Protein AF-K8XQB6-F1 (afdb_monomer_lite)

InterPro domains:
  IPR021944 Protein of unknown function DUF3560 [PF12083] (71-117)

Radius of gyration: 33.14 Å; chains: 1; bounding box: 54×75×90 Å

Structure (mmCIF, N/CA/C/O backbone):
data_AF-K8XQB6-F1
#
_entry.id   AF-K8XQB6-F1
#
loop_
_atom_site.group_PDB
_atom_site.id
_atom_site.type_symbol
_atom_site.label_atom_id
_atom_site.label_alt_id
_atom_site.label_comp_id
_atom_site.label_asym_id
_atom_site.label_entity_id
_atom_site.label_seq_id
_atom_site.pdbx_PDB_ins_code
_atom_site.Cartn_x
_atom_site.Cartn_y
_atom_site.Cartn_z
_atom_site.occupancy
_atom_site.B_iso_or_equiv
_atom_site.auth_seq_id
_atom_site.auth_comp_id
_atom_site.auth_asym_id
_atom_site.auth_atom_id
_atom_site.pdbx_PDB_model_num
ATOM 1 N N . MET A 1 1 ? -0.392 -18.783 28.609 1.00 58.09 1 MET A N 1
ATOM 2 C CA . MET A 1 1 ? -0.481 -17.308 28.533 1.00 58.09 1 MET A CA 1
ATOM 3 C C . MET A 1 1 ? -0.365 -16.905 27.073 1.00 58.09 1 MET A C 1
ATOM 5 O O . MET A 1 1 ? 0.642 -17.223 26.450 1.00 58.09 1 MET A O 1
ATOM 9 N N . THR A 1 2 ? -1.405 -16.309 26.491 1.00 72.44 2 THR A N 1
ATOM 10 C CA . THR A 1 2 ? -1.370 -15.874 25.086 1.00 72.44 2 THR A CA 1
ATOM 11 C C . THR A 1 2 ? -0.450 -14.665 24.964 1.00 72.44 2 THR A C 1
ATOM 13 O O . THR A 1 2 ? -0.613 -13.689 25.690 1.00 72.44 2 THR A O 1
ATOM 16 N N . ALA A 1 3 ? 0.528 -14.723 24.062 1.00 87.75 3 ALA A N 1
ATOM 17 C CA . ALA A 1 3 ? 1.424 -13.598 23.832 1.00 87.75 3 ALA A CA 1
ATOM 18 C C . ALA A 1 3 ? 0.654 -12.376 23.287 1.00 87.75 3 ALA A C 1
ATOM 20 O O . ALA A 1 3 ? -0.350 -12.512 22.584 1.00 87.75 3 ALA A O 1
ATOM 21 N N . LEU A 1 4 ? 1.163 -11.175 23.564 1.00 90.31 4 LEU A N 1
ATOM 22 C CA . LEU A 1 4 ? 0.575 -9.906 23.122 1.00 90.31 4 LEU A CA 1
ATOM 23 C C . LEU A 1 4 ? 0.479 -9.761 21.580 1.00 90.31 4 LEU A C 1
ATOM 25 O O . LEU A 1 4 ? -0.578 -9.353 21.090 1.00 90.31 4 LEU A O 1
ATOM 29 N N . PRO A 1 5 ? 1.491 -10.147 20.766 1.00 92.94 5 PRO A N 1
ATOM 30 C CA . PRO A 1 5 ? 1.433 -9.945 19.315 1.00 92.94 5 PRO A CA 1
ATOM 31 C C . PRO A 1 5 ? 0.294 -10.694 18.588 1.00 92.94 5 PRO A C 1
ATOM 33 O O . PRO A 1 5 ? -0.332 -10.081 17.724 1.00 92.94 5 PRO A O 1
ATOM 36 N N . PRO A 1 6 ? -0.021 -11.973 18.888 1.00 95.19 6 PRO A N 1
ATOM 37 C CA . PRO A 1 6 ? -1.189 -12.657 18.321 1.00 95.19 6 PRO A CA 1
ATOM 38 C C . PRO A 1 6 ? -2.530 -11.938 18.537 1.00 95.19 6 PRO A C 1
ATOM 40 O O . PRO A 1 6 ? -3.329 -11.852 17.604 1.00 95.19 6 PRO A O 1
ATOM 43 N N . ILE A 1 7 ? -2.771 -11.394 19.737 1.00 94.62 7 ILE A N 1
ATOM 44 C CA . ILE A 1 7 ? -4.031 -10.716 20.100 1.00 94.62 7 ILE A CA 1
ATOM 45 C C . ILE A 1 7 ? -4.203 -9.414 19.311 1.00 94.62 7 ILE A C 1
ATOM 47 O O . ILE A 1 7 ? -5.306 -9.101 18.858 1.00 94.62 7 ILE A O 1
ATOM 51 N N . LEU A 1 8 ? -3.108 -8.673 19.129 1.00 95.12 8 LEU A N 1
ATOM 52 C CA . LEU A 1 8 ? -3.085 -7.422 18.375 1.00 95.12 8 LEU A CA 1
ATOM 53 C C . LEU A 1 8 ? -3.223 -7.665 16.867 1.00 95.12 8 LEU A C 1
ATOM 55 O O . LEU A 1 8 ? -4.036 -7.023 16.198 1.00 95.12 8 LEU A O 1
ATOM 59 N N . LYS A 1 9 ? -2.478 -8.638 16.325 1.00 94.50 9 LYS A N 1
ATOM 60 C CA . LYS A 1 9 ? -2.521 -8.974 14.894 1.00 94.50 9 LYS A CA 1
ATOM 61 C C . LYS A 1 9 ? -3.904 -9.448 14.448 1.00 94.50 9 LYS A C 1
ATOM 63 O O . LYS A 1 9 ? -4.349 -9.039 13.378 1.00 94.50 9 LYS A O 1
ATOM 68 N N . SER A 1 10 ? -4.598 -10.257 15.254 1.00 94.88 10 SER A N 1
ATOM 69 C CA . SER A 1 10 ? -5.958 -10.720 14.925 1.00 94.88 10 SER A CA 1
ATOM 70 C C . SER A 1 10 ? -6.980 -9.581 14.845 1.00 94.88 10 SER A C 1
ATOM 72 O O . SER A 1 10 ? -7.987 -9.711 14.158 1.00 94.88 10 SER A O 1
ATOM 74 N N . ARG A 1 11 ? -6.691 -8.438 15.478 1.00 93.19 11 ARG A N 1
ATOM 75 C CA . ARG A 1 11 ? -7.528 -7.229 15.477 1.00 93.19 11 ARG A CA 1
ATOM 76 C C . ARG A 1 11 ? -7.062 -6.157 14.491 1.00 93.19 11 ARG A C 1
ATOM 78 O O . ARG A 1 11 ? -7.546 -5.031 14.528 1.00 93.19 11 ARG A O 1
ATOM 85 N N . GLY A 1 12 ? -6.126 -6.492 13.601 1.00 92.69 12 GLY A N 1
ATOM 86 C CA . GLY A 1 12 ? -5.668 -5.598 12.535 1.00 92.69 12 GLY A CA 1
ATOM 87 C C . GLY A 1 12 ? -4.633 -4.554 12.963 1.00 92.69 12 GLY A C 1
ATOM 88 O O . GLY A 1 12 ? -4.321 -3.655 12.178 1.00 92.69 12 GLY A O 1
ATOM 89 N N . TRP A 1 13 ? -4.066 -4.674 14.165 1.00 95.50 13 TRP A N 1
ATOM 90 C CA . TRP A 1 13 ? -2.938 -3.845 14.580 1.00 95.50 13 TRP A CA 1
ATOM 91 C C . TRP A 1 13 ? -1.662 -4.276 13.859 1.00 95.50 13 TRP A C 1
ATOM 93 O O . TRP A 1 13 ? -1.404 -5.462 13.627 1.00 95.50 13 TRP A O 1
ATOM 103 N N . ARG A 1 14 ? -0.827 -3.296 13.523 1.00 95.44 14 ARG A N 1
ATOM 104 C CA . ARG A 1 14 ? 0.459 -3.494 12.854 1.00 95.44 14 ARG A CA 1
ATOM 105 C C . ARG A 1 14 ? 1.573 -2.873 13.682 1.00 95.44 14 ARG A C 1
ATOM 107 O O . ARG A 1 14 ? 1.401 -1.801 14.241 1.00 95.44 14 ARG A O 1
ATOM 114 N N . TRP A 1 15 ? 2.727 -3.529 13.728 1.00 95.25 15 TRP A N 1
ATOM 115 C CA . TRP A 1 15 ? 3.933 -2.948 14.312 1.00 95.25 15 TRP A CA 1
ATOM 116 C C . TRP A 1 15 ? 4.552 -1.946 13.333 1.00 95.25 15 TRP A C 1
ATOM 118 O O . TRP A 1 15 ? 4.820 -2.298 12.180 1.00 95.25 15 TRP A O 1
ATOM 128 N N . SER A 1 16 ? 4.785 -0.710 13.773 1.00 92.12 16 SER A N 1
ATOM 129 C CA . SER A 1 16 ? 5.575 0.270 13.027 1.00 92.12 16 SER A CA 1
ATOM 130 C C . SER A 1 16 ? 6.991 0.318 13.580 1.00 92.12 16 SER A C 1
ATOM 132 O O . SER A 1 16 ? 7.197 0.638 14.746 1.00 92.12 16 SER A O 1
ATOM 134 N N . ARG A 1 17 ? 7.986 0.078 12.720 1.00 94.44 17 ARG A N 1
ATOM 135 C CA . ARG A 1 17 ? 9.400 0.248 13.094 1.00 94.44 17 ARG A CA 1
ATOM 136 C C . ARG A 1 17 ? 9.775 1.719 13.291 1.00 94.44 17 ARG A C 1
ATOM 138 O O . ARG A 1 17 ? 10.673 1.999 14.066 1.00 94.44 17 ARG A O 1
ATOM 145 N N . HIS A 1 18 ? 9.089 2.633 12.602 1.00 87.81 18 HIS A N 1
ATOM 146 C CA . HIS A 1 18 ? 9.366 4.071 12.671 1.00 87.81 18 HIS A CA 1
ATOM 147 C C . HIS A 1 18 ? 8.756 4.735 13.910 1.00 87.81 18 HIS A C 1
ATOM 149 O O . HIS A 1 18 ? 9.326 5.688 14.416 1.00 87.81 18 HIS A O 1
ATOM 155 N N . LEU A 1 19 ? 7.612 4.234 14.393 1.00 88.44 19 LEU A N 1
ATOM 156 C CA . LEU A 1 19 ? 6.961 4.753 15.605 1.00 88.44 19 LEU A CA 1
ATOM 157 C C . LEU A 1 19 ? 7.375 3.987 16.869 1.00 88.44 19 LEU A C 1
ATOM 159 O O . LEU A 1 19 ? 7.073 4.427 17.970 1.00 88.44 19 LEU A O 1
ATOM 163 N N . GLY A 1 20 ? 7.998 2.812 16.718 1.00 93.56 20 GLY A N 1
ATOM 164 C CA . GLY A 1 20 ? 8.302 1.925 17.843 1.00 93.56 20 GLY A CA 1
ATOM 165 C C . GLY A 1 20 ? 7.053 1.409 18.566 1.00 93.56 20 GLY A C 1
ATOM 166 O O . GLY A 1 20 ? 7.132 1.039 19.733 1.00 93.56 20 GLY A O 1
ATOM 167 N N . SER A 1 21 ? 5.894 1.408 17.899 1.00 94.38 2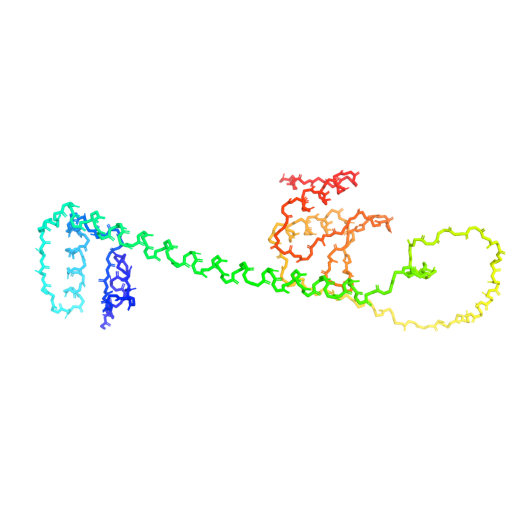1 SER A N 1
ATOM 168 C CA . SER A 1 21 ? 4.599 1.111 18.513 1.00 94.38 21 SER A CA 1
ATOM 169 C C . SER A 1 21 ? 3.661 0.345 17.577 1.00 94.38 21 SER A C 1
ATOM 171 O O . SER A 1 21 ? 3.843 0.282 16.351 1.00 94.38 21 SER A O 1
ATOM 173 N N . TRP A 1 22 ? 2.641 -0.277 18.174 1.00 94.94 22 TRP A N 1
ATOM 174 C CA . TRP A 1 22 ? 1.528 -0.872 17.443 1.00 94.94 22 TRP A CA 1
ATOM 175 C C . TRP A 1 22 ? 0.539 0.216 17.027 1.00 94.94 22 TRP A C 1
ATOM 177 O O . TRP A 1 22 ? 0.167 1.059 17.834 1.00 94.94 22 TRP A O 1
ATOM 187 N N . TYR A 1 23 ? 0.078 0.173 15.781 1.00 94.31 23 TYR A N 1
ATOM 188 C CA . TYR A 1 23 ? -0.870 1.143 15.240 1.00 94.31 23 TYR A CA 1
ATOM 189 C C . TYR A 1 23 ? -1.954 0.466 14.399 1.00 94.31 23 TYR A C 1
ATOM 191 O O . TYR A 1 23 ? -1.770 -0.635 13.870 1.00 94.31 23 TYR A O 1
ATOM 199 N N . VAL A 1 24 ? -3.081 1.157 14.234 1.00 93.25 24 VAL A N 1
ATOM 200 C CA . VAL A 1 24 ? -4.162 0.752 13.332 1.00 93.25 24 VAL A CA 1
ATOM 201 C C . VAL A 1 24 ? -3.990 1.473 11.997 1.00 93.25 24 VAL A C 1
ATOM 203 O O . VAL A 1 24 ? -3.781 2.680 11.931 1.00 93.25 24 VAL A O 1
ATOM 206 N N . GLN A 1 25 ? -4.079 0.747 10.887 1.00 90.56 25 GLN A N 1
ATOM 207 C CA . GLN A 1 25 ? -3.917 1.360 9.570 1.00 90.56 25 GLN A CA 1
ATOM 208 C C . GLN A 1 25 ? -5.037 2.383 9.291 1.00 90.56 25 GLN A C 1
ATOM 210 O O . GLN A 1 25 ? -6.196 2.168 9.661 1.00 90.56 25 GLN A O 1
ATOM 215 N N . ARG A 1 26 ? -4.700 3.489 8.607 1.00 87.38 26 ARG A N 1
ATOM 216 C CA . ARG A 1 26 ? -5.635 4.593 8.298 1.00 87.38 26 ARG A CA 1
ATOM 217 C C . ARG A 1 26 ? -6.347 5.134 9.552 1.00 87.38 26 ARG A C 1
ATOM 219 O O . ARG A 1 26 ? -7.564 5.291 9.538 1.00 87.38 26 ARG A O 1
ATOM 226 N N . SER A 1 27 ? -5.625 5.289 10.661 1.00 89.56 27 SER A N 1
ATOM 227 C CA . SER A 1 27 ? -6.141 5.932 11.881 1.00 89.56 27 SER A CA 1
ATOM 228 C C . SER A 1 27 ? -5.614 7.351 12.087 1.00 89.56 27 SER A C 1
ATOM 230 O O . SER A 1 27 ? -6.174 8.078 12.895 1.00 89.56 27 SER A O 1
ATOM 232 N N . ARG A 1 28 ? -4.534 7.738 11.395 1.00 86.06 28 ARG A N 1
ATOM 233 C CA . ARG A 1 28 ? -3.947 9.077 11.515 1.00 86.06 28 ARG A CA 1
ATOM 234 C C . ARG A 1 28 ? -4.956 10.128 11.042 1.00 86.06 28 ARG A C 1
ATOM 236 O O . ARG A 1 28 ? -5.542 9.945 9.976 1.00 86.06 28 ARG A O 1
ATOM 243 N N . ASP A 1 29 ? -5.116 11.189 11.832 1.00 87.19 29 ASP A N 1
ATOM 244 C CA . ASP A 1 29 ? -6.010 12.329 11.578 1.00 87.19 29 ASP A CA 1
ATOM 245 C C . ASP A 1 29 ? -7.490 11.928 11.363 1.00 87.19 29 ASP A C 1
ATOM 247 O O . ASP A 1 29 ? -8.253 12.620 10.689 1.00 87.19 29 ASP A O 1
ATOM 251 N N . ALA A 1 30 ? -7.902 10.784 11.919 1.00 86.19 30 ALA A N 1
ATOM 252 C CA . ALA A 1 30 ? -9.268 10.273 11.865 1.00 86.19 30 ALA A CA 1
ATOM 253 C C . ALA A 1 30 ? -9.830 10.095 13.279 1.00 86.19 30 ALA A C 1
ATOM 255 O O . ALA A 1 30 ? -9.075 9.882 14.227 1.00 86.19 30 ALA A O 1
ATOM 256 N N . ALA A 1 31 ? -11.160 10.115 13.400 1.00 89.19 31 ALA A N 1
ATOM 257 C CA . ALA A 1 31 ? -11.830 9.831 14.664 1.00 89.19 31 ALA A CA 1
ATOM 258 C C . ALA A 1 31 ? -11.346 8.489 15.264 1.00 89.19 31 ALA A C 1
ATOM 260 O O . ALA A 1 31 ? -11.168 7.512 14.515 1.00 89.19 31 ALA A O 1
ATOM 261 N N . PRO A 1 32 ? -11.148 8.411 16.596 1.00 90.31 32 PRO A N 1
ATOM 262 C CA . PRO A 1 32 ? -10.726 7.183 17.253 1.00 90.31 32 PRO A CA 1
ATOM 263 C C . PRO A 1 32 ? -11.641 6.008 16.898 1.00 90.31 32 PRO A C 1
ATOM 265 O O . PRO A 1 32 ? -12.865 6.081 17.002 1.00 90.31 32 PRO A O 1
ATOM 268 N N . LYS A 1 33 ? -11.047 4.881 16.491 1.00 91.19 33 LYS A N 1
ATOM 269 C CA . LYS A 1 33 ? -11.784 3.652 16.147 1.00 91.19 33 LYS A CA 1
ATOM 270 C C . LYS A 1 33 ? -12.192 2.909 17.419 1.00 91.19 33 LYS A C 1
ATOM 272 O O . LYS A 1 33 ? -11.669 1.831 17.700 1.00 91.19 33 LYS A O 1
ATOM 277 N N . LEU A 1 34 ? -13.119 3.493 18.179 1.00 92.75 34 LEU A N 1
ATOM 278 C CA . LEU A 1 34 ? -13.520 3.029 19.513 1.00 92.75 34 LEU A CA 1
ATOM 279 C C . LEU A 1 34 ? -13.890 1.543 19.536 1.00 92.75 34 LEU A C 1
ATOM 281 O O . LEU A 1 34 ? -13.435 0.820 20.413 1.00 92.75 34 LEU A O 1
ATOM 285 N N . ALA A 1 35 ? -14.620 1.053 18.530 1.00 92.56 35 ALA A N 1
ATOM 286 C CA . ALA A 1 35 ? -14.977 -0.363 18.435 1.00 92.56 35 ALA A CA 1
ATOM 287 C C . ALA A 1 35 ? -13.743 -1.285 18.393 1.00 92.56 35 ALA A C 1
ATOM 289 O O . ALA A 1 35 ? -13.688 -2.285 19.104 1.00 92.56 35 ALA A O 1
ATOM 290 N N . THR A 1 36 ? -12.724 -0.939 17.598 1.00 93.31 36 THR A N 1
ATOM 291 C CA . THR A 1 36 ? -11.474 -1.710 17.520 1.00 93.31 36 THR A CA 1
ATOM 292 C C . THR A 1 36 ? -10.663 -1.585 18.807 1.00 93.31 36 THR A C 1
ATOM 294 O O . THR A 1 36 ? -10.122 -2.585 19.274 1.00 93.31 36 THR A O 1
ATOM 297 N N . ILE A 1 37 ? -10.580 -0.383 19.385 1.00 94.12 37 ILE A N 1
ATOM 298 C CA . ILE A 1 37 ? -9.821 -0.116 20.617 1.00 94.12 37 ILE A CA 1
ATOM 299 C C . ILE A 1 37 ? -10.424 -0.899 21.787 1.00 94.12 37 ILE A C 1
ATOM 301 O O . ILE A 1 37 ? -9.718 -1.692 22.407 1.00 94.12 37 ILE A O 1
ATOM 305 N N . ASN A 1 38 ? -11.732 -0.772 22.014 1.00 95.00 38 ASN A N 1
ATOM 306 C CA . ASN A 1 38 ? -12.443 -1.449 23.099 1.00 95.00 38 ASN A CA 1
ATOM 307 C C . ASN A 1 38 ? -12.375 -2.972 22.943 1.00 95.00 38 ASN A C 1
ATOM 309 O O . ASN A 1 38 ? -11.929 -3.661 23.855 1.00 95.00 38 ASN A O 1
ATOM 313 N N . ALA A 1 39 ? -12.657 -3.498 21.744 1.00 94.81 39 ALA A N 1
ATOM 314 C CA . ALA A 1 39 ? -12.546 -4.934 21.483 1.00 94.81 39 ALA A CA 1
ATOM 315 C C . ALA A 1 39 ? -11.116 -5.476 21.664 1.00 94.81 39 ALA A C 1
ATOM 317 O O . ALA A 1 39 ? -10.932 -6.669 21.921 1.00 94.81 39 ALA A O 1
ATOM 318 N N . THR A 1 40 ? -10.090 -4.636 21.488 1.00 95.69 40 THR A N 1
ATOM 319 C CA . THR A 1 40 ? -8.691 -4.998 21.765 1.00 95.69 40 THR A CA 1
ATOM 320 C C . THR A 1 40 ? -8.403 -4.980 23.259 1.00 95.69 40 THR A C 1
ATOM 322 O O . THR A 1 40 ? -7.809 -5.933 23.762 1.00 95.69 40 THR A O 1
ATOM 325 N N . ALA A 1 41 ? -8.852 -3.945 23.968 1.00 95.31 41 ALA A N 1
ATOM 326 C CA . ALA A 1 41 ? -8.689 -3.825 25.410 1.00 95.31 41 ALA A CA 1
ATOM 327 C C . ALA A 1 41 ? -9.334 -5.002 26.147 1.00 95.31 41 ALA A C 1
ATOM 329 O O . ALA A 1 41 ? -8.683 -5.635 26.974 1.00 95.31 41 ALA A O 1
ATOM 330 N N . ASP A 1 42 ? -10.562 -5.368 25.780 1.00 95.56 42 ASP A N 1
ATOM 331 C CA . ASP A 1 42 ? -11.287 -6.482 26.398 1.00 95.56 42 ASP A CA 1
ATOM 332 C C . ASP A 1 42 ? -10.577 -7.819 26.187 1.00 95.56 42 ASP A C 1
ATOM 334 O O . ASP A 1 42 ? -10.500 -8.649 27.087 1.00 95.56 42 ASP A O 1
ATOM 338 N N . ALA A 1 43 ? -9.975 -8.015 25.017 1.00 94.44 43 ALA A N 1
ATOM 339 C CA . ALA A 1 43 ? -9.235 -9.231 24.709 1.00 94.44 43 ALA A CA 1
ATOM 340 C C . ALA A 1 43 ? -7.913 -9.349 25.459 1.00 94.44 43 ALA A C 1
ATOM 342 O O . ALA A 1 43 ? -7.501 -10.444 25.835 1.00 94.44 43 ALA A O 1
ATOM 343 N N . LEU A 1 44 ? -7.236 -8.220 25.645 1.00 94.94 44 LEU A N 1
ATOM 344 C CA . LEU A 1 44 ? -6.015 -8.153 26.430 1.00 94.94 44 LEU A CA 1
ATOM 345 C C . LEU A 1 44 ? -6.330 -8.367 27.917 1.00 94.94 44 LEU A C 1
ATOM 347 O O . LEU A 1 44 ? -5.649 -9.163 28.561 1.00 94.94 44 LEU A O 1
ATOM 351 N N . ARG A 1 45 ? -7.413 -7.772 28.432 1.00 95.31 45 ARG A N 1
ATOM 352 C CA . ARG A 1 45 ? -7.913 -8.033 29.792 1.00 95.31 45 ARG A CA 1
ATOM 353 C C . ARG A 1 45 ? -8.290 -9.502 29.986 1.00 95.31 45 ARG A C 1
ATOM 355 O O . ARG A 1 45 ? -7.854 -10.115 30.954 1.00 95.31 45 ARG A O 1
ATOM 362 N N . ALA A 1 46 ? -9.005 -10.102 29.033 1.00 94.44 46 ALA A N 1
ATOM 363 C CA . ALA A 1 46 ? -9.354 -11.525 29.059 1.00 94.44 46 ALA A CA 1
ATOM 364 C C . ALA A 1 46 ? -8.123 -12.450 29.014 1.00 94.44 46 ALA A C 1
ATOM 366 O O . ALA A 1 46 ? -8.156 -13.557 29.544 1.00 94.44 46 ALA A O 1
ATOM 367 N N . ALA A 1 47 ? -7.023 -12.000 28.407 1.00 93.56 47 ALA A N 1
ATOM 368 C CA . ALA A 1 47 ? -5.748 -12.713 28.407 1.00 93.56 47 ALA A CA 1
ATOM 369 C C . ALA A 1 47 ? -4.905 -12.480 29.681 1.00 93.56 47 ALA A C 1
ATOM 371 O O . ALA A 1 47 ? -3.816 -13.048 29.787 1.00 93.56 47 ALA A O 1
ATOM 372 N N . GLY A 1 48 ? -5.401 -11.686 30.639 1.00 94.31 48 GLY A N 1
ATOM 373 C CA . GLY A 1 48 ? -4.764 -11.416 31.930 1.00 94.31 48 GLY A CA 1
ATOM 374 C C . GLY A 1 48 ? -3.828 -10.204 31.953 1.00 94.31 48 GLY A C 1
ATOM 375 O O . GLY A 1 48 ? -3.077 -10.045 32.912 1.00 94.31 48 GLY A O 1
ATOM 376 N N . PHE A 1 49 ? -3.837 -9.355 30.922 1.00 93.75 49 PHE A N 1
ATOM 377 C CA . PHE A 1 49 ? -3.056 -8.115 30.918 1.00 93.75 49 PHE A CA 1
ATOM 378 C C . PHE A 1 49 ? -3.815 -6.984 31.625 1.00 93.75 49 PHE A C 1
ATOM 380 O O . PHE A 1 49 ? -5.019 -6.819 31.427 1.00 93.75 49 PHE A O 1
ATOM 387 N N . ASN A 1 50 ? -3.101 -6.161 32.398 1.00 92.88 50 ASN A N 1
ATOM 388 C CA . ASN A 1 50 ? -3.640 -4.896 32.899 1.00 92.88 50 ASN A CA 1
ATOM 389 C C . ASN A 1 50 ? -3.610 -3.851 31.768 1.00 92.88 50 ASN A C 1
ATOM 391 O O . ASN A 1 50 ? -2.547 -3.612 31.195 1.00 92.88 50 ASN A O 1
ATOM 395 N N . VAL A 1 51 ? -4.763 -3.272 31.416 1.00 93.81 51 VAL A N 1
ATOM 396 C CA . VAL A 1 51 ? -4.907 -2.366 30.261 1.00 93.81 51 VAL A CA 1
ATOM 397 C C . VAL A 1 51 ? -5.644 -1.094 30.654 1.00 93.81 51 VAL A C 1
ATOM 399 O O . VAL A 1 51 ? -6.847 -1.125 30.940 1.00 93.81 51 VAL A O 1
ATOM 402 N N . GLU A 1 52 ? -4.921 0.016 30.565 1.00 93.88 52 GLU A N 1
ATOM 403 C CA . GLU A 1 52 ? -5.424 1.382 30.675 1.00 93.88 52 GLU A CA 1
ATOM 404 C C . GLU A 1 52 ? -5.676 1.965 29.276 1.00 93.88 52 GLU A C 1
ATOM 406 O O . GLU A 1 52 ? -4.930 1.686 28.334 1.00 93.88 52 GLU A O 1
ATOM 411 N N . LEU A 1 53 ? -6.764 2.724 29.124 1.00 93.06 53 LEU A N 1
ATOM 412 C CA . LEU A 1 53 ? -7.130 3.382 27.871 1.00 93.06 53 LEU A CA 1
ATOM 413 C C . LEU A 1 53 ? -7.095 4.894 28.071 1.00 93.06 53 LEU A C 1
ATOM 415 O O . LEU A 1 53 ? -7.971 5.442 28.733 1.00 93.06 53 LEU A O 1
ATOM 419 N N . ASP A 1 54 ? -6.117 5.536 27.444 1.00 91.94 54 ASP A N 1
ATOM 420 C CA . ASP A 1 54 ? -6.042 6.985 27.294 1.00 91.94 54 ASP A CA 1
ATOM 421 C C . ASP A 1 54 ? -6.374 7.336 25.835 1.00 91.94 54 ASP A C 1
ATOM 423 O O . ASP A 1 54 ? -5.688 6.896 24.906 1.00 91.94 54 ASP A O 1
ATOM 427 N N . ILE A 1 55 ? -7.500 8.023 25.619 1.00 90.44 55 ILE A N 1
ATOM 428 C CA . ILE A 1 55 ? -8.024 8.343 24.285 1.00 90.44 55 ILE A CA 1
ATOM 429 C C . ILE A 1 55 ? -8.260 9.845 24.200 1.00 90.44 55 ILE A C 1
ATOM 431 O O . ILE A 1 55 ? -9.286 10.350 24.655 1.00 90.44 55 ILE A O 1
ATOM 435 N N . ASP A 1 56 ? -7.350 10.532 23.521 1.00 86.44 56 ASP A N 1
ATOM 436 C CA . ASP A 1 56 ? -7.574 11.901 23.078 1.00 86.44 56 ASP A CA 1
ATOM 437 C C . ASP A 1 56 ? -8.357 11.905 21.753 1.00 86.44 56 ASP A C 1
ATOM 439 O O . ASP A 1 56 ? -7.934 11.326 20.747 1.00 86.44 56 ASP A O 1
ATOM 443 N N . ALA A 1 57 ? -9.535 12.531 21.765 1.00 85.88 57 ALA A N 1
ATOM 444 C CA . ALA A 1 57 ? -10.391 12.714 20.591 1.00 85.88 57 ALA A CA 1
ATOM 445 C C . ALA A 1 57 ? -10.251 14.116 19.968 1.00 85.88 57 ALA A C 1
ATOM 447 O O . ALA A 1 57 ? -11.012 14.464 19.060 1.00 85.88 57 ALA A O 1
ATOM 448 N N . SER A 1 58 ? -9.302 14.921 20.451 1.00 86.50 58 SER A N 1
ATOM 449 C CA . SER A 1 58 ? -9.043 16.262 19.940 1.00 86.50 58 SER A CA 1
ATOM 450 C C . SER A 1 58 ? -8.578 16.215 18.487 1.00 86.50 58 SER A C 1
ATOM 452 O O . SER A 1 58 ? -7.738 15.404 18.091 1.00 86.50 58 SER A O 1
ATOM 454 N N . TYR A 1 59 ? -9.129 17.110 17.669 1.00 83.25 59 TYR A N 1
ATOM 455 C CA . TYR A 1 59 ? -8.705 17.255 16.282 1.00 83.25 59 TYR A CA 1
ATOM 456 C C . TYR A 1 59 ? -7.478 18.153 16.191 1.00 83.25 59 TYR A C 1
ATOM 458 O O . TYR A 1 59 ? -7.461 19.259 16.731 1.00 83.25 59 TYR A O 1
ATOM 466 N N . ARG A 1 60 ? -6.480 17.712 15.421 1.00 84.25 60 ARG A N 1
ATOM 467 C CA . ARG A 1 60 ? -5.428 18.617 14.960 1.00 84.25 60 ARG A CA 1
ATOM 468 C C . ARG A 1 60 ? -6.035 19.665 14.026 1.00 84.25 60 ARG A C 1
ATOM 470 O O . ARG A 1 60 ? -6.889 19.312 13.204 1.00 84.25 60 ARG A O 1
ATOM 477 N N . PRO A 1 61 ? -5.598 20.930 14.108 1.00 89.75 61 PRO A N 1
ATOM 478 C CA . PRO A 1 61 ? -6.080 21.955 13.201 1.00 89.75 61 PRO A CA 1
ATOM 479 C C . PRO A 1 61 ? -5.707 21.589 11.763 1.00 89.75 61 PRO A C 1
ATOM 481 O O . PRO A 1 61 ? -4.592 21.148 11.477 1.00 89.75 61 PRO A O 1
ATOM 484 N N . THR A 1 62 ? -6.641 21.805 10.837 1.00 89.19 62 THR A N 1
ATOM 485 C CA . THR A 1 62 ? -6.472 21.453 9.419 1.00 89.19 62 THR A CA 1
ATOM 486 C C . THR A 1 62 ? -5.202 22.059 8.822 1.00 89.19 62 THR A C 1
ATOM 488 O O . THR A 1 62 ? -4.524 21.401 8.040 1.00 89.19 62 THR A O 1
ATOM 491 N N . ALA A 1 63 ? -4.836 23.277 9.235 1.00 91.81 63 ALA A N 1
ATOM 492 C CA . ALA A 1 63 ? -3.625 23.956 8.780 1.00 91.81 63 ALA A CA 1
ATOM 493 C C . ALA A 1 63 ? -2.345 23.148 9.060 1.00 91.81 63 ALA A C 1
ATOM 495 O O . ALA A 1 63 ? -1.499 23.016 8.180 1.00 91.81 63 ALA A O 1
ATOM 496 N N . GLU A 1 64 ? -2.222 22.550 10.246 1.00 90.06 64 GLU A N 1
ATOM 497 C CA . GLU A 1 64 ? -1.070 21.706 10.577 1.00 90.06 64 GLU A CA 1
ATOM 498 C C . GLU A 1 64 ? -1.077 20.384 9.808 1.00 90.06 64 GLU A C 1
ATOM 500 O O . GLU A 1 64 ? -0.028 19.898 9.388 1.00 90.06 64 GLU A O 1
ATOM 505 N N . VAL A 1 65 ? -2.258 19.788 9.613 1.00 90.19 65 VAL A N 1
ATOM 506 C CA . VAL A 1 65 ? -2.396 18.536 8.856 1.00 90.19 65 VAL A CA 1
ATOM 507 C C . VAL A 1 65 ? -1.973 18.742 7.402 1.00 90.19 65 VAL A C 1
ATOM 509 O O . VAL A 1 65 ? -1.268 17.900 6.839 1.00 90.19 65 VAL A O 1
ATOM 512 N N . GLU A 1 66 ? -2.382 19.853 6.792 1.00 92.81 66 GLU A N 1
ATOM 513 C CA . GLU A 1 66 ? -1.971 20.212 5.436 1.00 92.81 66 GLU A CA 1
ATOM 514 C C . GLU A 1 66 ? -0.477 20.552 5.368 1.00 92.81 66 GLU A C 1
ATOM 516 O O . GLU A 1 66 ? 0.201 20.056 4.469 1.00 92.81 66 GLU A O 1
ATOM 521 N N . ALA A 1 67 ? 0.079 21.271 6.349 1.00 92.94 67 ALA A N 1
ATOM 522 C CA . ALA A 1 67 ? 1.522 21.521 6.427 1.00 92.94 67 ALA A CA 1
ATOM 523 C C . ALA A 1 67 ? 2.341 20.215 6.502 1.00 92.94 67 ALA A C 1
ATOM 525 O O . ALA A 1 67 ? 3.274 20.023 5.725 1.00 92.94 67 ALA A O 1
ATOM 526 N N . ASP A 1 68 ? 1.941 19.259 7.347 1.00 91.06 68 ASP 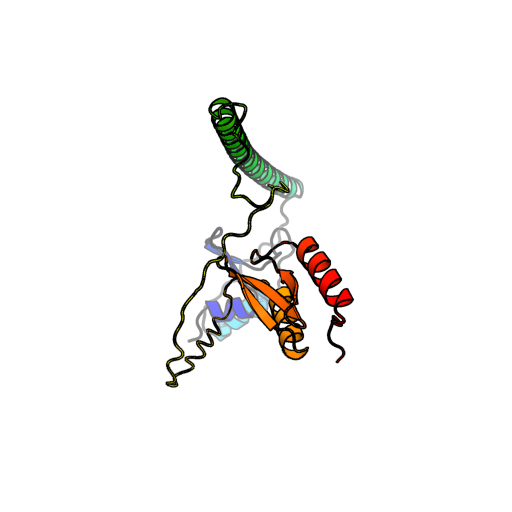A N 1
ATOM 527 C CA . ASP A 1 68 ? 2.578 17.936 7.442 1.00 91.06 68 ASP A CA 1
ATOM 528 C C . ASP A 1 68 ? 2.472 17.133 6.138 1.00 91.06 68 ASP A C 1
ATOM 530 O O . ASP A 1 68 ? 3.326 16.291 5.836 1.00 91.06 68 ASP A O 1
ATOM 534 N N . LYS A 1 69 ? 1.367 17.286 5.398 1.00 91.75 69 LYS A N 1
ATOM 535 C CA . LYS A 1 69 ? 1.209 16.653 4.083 1.00 91.75 69 LYS A CA 1
ATOM 536 C C . LYS A 1 69 ? 2.169 17.283 3.087 1.00 91.75 69 LYS A C 1
ATOM 538 O O . LYS A 1 69 ? 2.867 16.531 2.409 1.00 91.75 69 LYS A O 1
ATOM 543 N N . ILE A 1 70 ? 2.220 18.612 3.029 1.00 95.25 70 ILE A N 1
ATOM 544 C CA . ILE A 1 70 ? 3.118 19.368 2.153 1.00 95.25 70 ILE A CA 1
ATOM 545 C C . ILE A 1 70 ? 4.565 18.958 2.421 1.00 95.25 70 ILE A C 1
ATOM 547 O O . ILE A 1 70 ? 5.213 18.478 1.497 1.00 95.25 70 ILE A O 1
ATOM 551 N N . ALA A 1 71 ? 5.014 18.977 3.679 1.00 94.62 71 ALA A N 1
ATOM 552 C CA . ALA A 1 71 ? 6.367 18.565 4.055 1.00 94.62 71 ALA A CA 1
ATOM 553 C C . ALA A 1 71 ? 6.704 17.142 3.566 1.00 94.62 71 ALA A C 1
ATOM 555 O O . ALA A 1 71 ? 7.728 16.911 2.930 1.00 94.62 71 ALA A O 1
ATOM 556 N N . ARG A 1 72 ? 5.795 16.172 3.748 1.00 93.75 72 ARG A N 1
ATOM 557 C CA . ARG A 1 72 ? 5.990 14.799 3.234 1.00 93.75 72 ARG A CA 1
ATOM 558 C C . ARG A 1 72 ? 6.040 14.728 1.707 1.00 93.75 72 ARG A C 1
ATOM 560 O O . ARG A 1 72 ? 6.728 13.866 1.153 1.00 93.75 72 ARG A O 1
ATOM 567 N N . HIS A 1 73 ? 5.264 15.561 1.020 1.00 96.38 73 HIS A N 1
ATOM 568 C CA . HIS A 1 73 ? 5.291 15.648 -0.436 1.00 96.38 73 HIS A CA 1
ATOM 569 C C . HIS A 1 73 ? 6.592 16.287 -0.934 1.00 96.38 73 HIS A C 1
ATOM 571 O O . HIS A 1 73 ? 7.156 15.788 -1.909 1.00 96.38 73 HIS A O 1
ATOM 577 N N . GLU A 1 74 ? 7.104 17.302 -0.241 1.00 97.62 74 GLU A N 1
ATOM 578 C CA . GLU A 1 74 ? 8.393 17.944 -0.508 1.00 97.62 74 GLU A CA 1
ATOM 579 C C . GLU A 1 74 ? 9.563 16.983 -0.275 1.00 97.62 74 GLU A C 1
ATOM 581 O O . GLU A 1 74 ? 10.376 16.796 -1.178 1.00 97.62 74 GLU A O 1
ATOM 586 N N . ASP A 1 75 ? 9.592 16.262 0.849 1.00 96.81 75 ASP A N 1
ATOM 587 C CA . ASP A 1 75 ? 10.596 15.224 1.130 1.00 96.81 75 ASP A CA 1
ATOM 588 C C . ASP A 1 75 ? 10.619 14.150 0.037 1.00 96.81 75 ASP A C 1
ATOM 590 O O . ASP A 1 75 ? 11.673 13.695 -0.432 1.00 96.81 75 ASP A O 1
ATOM 594 N N . ARG A 1 76 ? 9.427 13.737 -0.409 1.00 97.56 76 ARG A N 1
ATOM 595 C CA . ARG A 1 76 ? 9.285 12.786 -1.511 1.00 97.56 76 ARG A CA 1
ATOM 596 C C . ARG A 1 76 ? 9.809 13.381 -2.815 1.00 97.56 76 ARG A C 1
ATOM 598 O O . ARG A 1 76 ? 10.507 12.674 -3.543 1.00 97.56 76 ARG A O 1
ATOM 605 N N . ALA A 1 77 ? 9.484 14.635 -3.120 1.00 97.94 77 ALA A N 1
ATOM 606 C CA . ALA A 1 77 ? 9.958 15.321 -4.316 1.00 97.94 77 ALA A CA 1
ATOM 607 C C . ALA A 1 77 ? 11.488 15.458 -4.311 1.00 97.94 77 ALA A C 1
ATOM 609 O O . ALA A 1 77 ? 12.131 15.096 -5.295 1.00 97.94 77 ALA A O 1
ATOM 610 N N . ALA A 1 78 ? 12.081 15.858 -3.185 1.00 97.62 78 ALA A N 1
ATOM 611 C CA . ALA A 1 78 ? 13.525 15.946 -2.997 1.00 97.62 78 ALA A CA 1
ATOM 612 C C . ALA A 1 78 ? 14.205 14.583 -3.187 1.00 97.62 78 ALA A C 1
ATOM 614 O O . ALA A 1 78 ? 15.174 14.459 -3.937 1.00 97.62 78 ALA A O 1
ATOM 615 N N . THR A 1 79 ? 13.647 13.525 -2.591 1.00 97.50 79 THR A N 1
ATOM 616 C C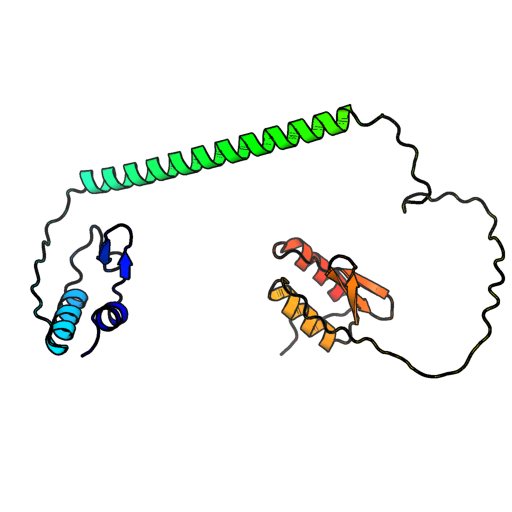A . THR A 1 79 ? 14.164 12.157 -2.745 1.00 97.50 79 THR A CA 1
ATOM 617 C C . THR A 1 79 ? 14.117 11.687 -4.202 1.00 97.50 79 THR A C 1
ATOM 619 O O . THR A 1 79 ? 15.066 11.070 -4.697 1.00 97.50 79 THR A O 1
ATOM 622 N N . LEU A 1 80 ? 13.014 11.962 -4.906 1.00 98.06 80 LEU A N 1
ATOM 623 C CA . LEU A 1 80 ? 12.862 11.614 -6.319 1.00 98.06 80 LEU A CA 1
ATOM 624 C C . LEU A 1 80 ? 13.813 12.422 -7.204 1.00 98.06 80 LEU A C 1
ATOM 626 O O . LEU A 1 80 ? 14.428 11.840 -8.092 1.00 98.06 80 LEU A O 1
ATOM 630 N N . SER A 1 81 ? 13.996 13.710 -6.916 1.00 98.06 81 SER A N 1
ATOM 631 C CA . SER A 1 81 ? 14.952 14.577 -7.607 1.00 98.06 81 SER A CA 1
ATOM 632 C C . SER A 1 81 ? 16.389 14.073 -7.434 1.00 98.06 81 SER A C 1
ATOM 634 O O . SER A 1 81 ? 17.095 13.842 -8.414 1.00 98.06 81 SER A O 1
ATOM 636 N N . ALA A 1 82 ? 16.797 13.737 -6.207 1.00 97.75 82 ALA A N 1
ATOM 637 C CA . ALA A 1 82 ? 18.107 13.144 -5.938 1.00 97.75 82 ALA A CA 1
ATOM 638 C C . ALA A 1 82 ? 18.296 11.782 -6.636 1.00 97.75 82 ALA A C 1
ATOM 640 O O . ALA A 1 82 ? 19.395 11.423 -7.065 1.00 97.75 82 ALA A O 1
ATOM 641 N N . LYS A 1 83 ? 17.230 10.982 -6.762 1.00 97.88 83 LYS A N 1
ATOM 642 C CA . LYS A 1 83 ? 17.268 9.733 -7.536 1.00 97.88 83 LYS A CA 1
ATOM 643 C C . LYS A 1 83 ? 17.418 10.005 -9.035 1.00 97.88 83 LYS A C 1
ATOM 645 O O . LYS A 1 83 ? 18.212 9.318 -9.672 1.00 97.88 83 LYS A O 1
ATOM 650 N N . ALA A 1 84 ? 16.696 10.985 -9.572 1.00 98.31 84 ALA A N 1
ATOM 651 C CA . ALA A 1 84 ? 16.797 11.393 -10.968 1.00 98.31 84 ALA A CA 1
ATOM 652 C C . ALA A 1 84 ? 18.207 11.899 -11.294 1.00 98.31 84 ALA A C 1
ATOM 654 O O . ALA A 1 84 ? 18.804 11.414 -12.246 1.00 98.31 84 ALA A O 1
ATOM 655 N N . GLY A 1 85 ? 18.792 12.751 -10.445 1.00 97.94 85 GLY A N 1
ATOM 656 C CA . GLY A 1 85 ? 20.167 13.231 -10.613 1.00 97.94 85 GLY A CA 1
ATOM 657 C C . GLY A 1 85 ? 21.197 12.097 -10.664 1.00 97.94 85 GLY A C 1
ATOM 658 O O . GLY A 1 85 ? 22.051 12.074 -11.544 1.00 97.94 85 GLY A O 1
ATOM 659 N N . ARG A 1 86 ? 21.078 11.091 -9.785 1.00 97.81 86 ARG A N 1
ATOM 660 C CA . ARG A 1 86 ? 21.953 9.901 -9.822 1.00 97.81 86 ARG A CA 1
ATOM 661 C C . ARG A 1 86 ? 21.797 9.079 -11.102 1.00 97.81 86 ARG A C 1
ATOM 663 O O . ARG A 1 86 ? 22.780 8.535 -11.595 1.00 97.81 86 ARG A O 1
ATOM 670 N N . LEU A 1 87 ? 20.573 8.947 -11.612 1.00 97.88 87 LEU A N 1
ATOM 671 C CA . LEU A 1 87 ? 20.306 8.219 -12.854 1.00 97.88 87 LEU A CA 1
ATOM 672 C C . LEU A 1 87 ? 20.835 8.984 -14.071 1.00 97.88 87 LEU A C 1
ATOM 674 O O . LEU A 1 87 ? 21.509 8.374 -14.891 1.00 97.88 87 LEU A O 1
ATOM 678 N N . ALA A 1 88 ? 20.619 10.298 -14.128 1.00 97.81 88 ALA A N 1
ATOM 679 C CA . ALA A 1 88 ? 21.136 11.163 -15.184 1.00 97.81 88 ALA A CA 1
ATOM 680 C C . ALA A 1 88 ? 22.672 11.161 -15.221 1.00 97.81 88 ALA A C 1
ATOM 682 O O . ALA A 1 88 ? 23.264 11.020 -16.284 1.00 97.81 88 ALA A O 1
ATOM 683 N N . ALA A 1 89 ? 23.334 11.222 -14.061 1.00 96.94 89 ALA A N 1
ATOM 684 C CA . ALA A 1 89 ? 24.793 11.117 -13.992 1.00 96.94 89 ALA A CA 1
ATOM 685 C C . ALA A 1 89 ? 25.305 9.762 -14.514 1.00 96.94 89 ALA A C 1
ATOM 687 O O . ALA A 1 89 ? 26.320 9.698 -15.203 1.00 96.94 89 ALA A O 1
ATOM 688 N N . ARG A 1 90 ? 24.590 8.670 -14.214 1.00 97.31 90 ARG A N 1
ATOM 689 C CA . ARG A 1 90 ? 24.927 7.333 -14.720 1.00 97.31 90 ARG A CA 1
ATOM 690 C C . ARG A 1 90 ? 24.726 7.222 -16.232 1.00 97.31 90 ARG A C 1
ATOM 692 O O . ARG A 1 90 ? 25.525 6.564 -16.889 1.00 97.31 90 ARG A O 1
ATOM 699 N N . GLU A 1 91 ? 23.663 7.818 -16.759 1.00 97.00 91 GLU A N 1
ATOM 700 C CA . GLU A 1 91 ? 23.374 7.863 -18.193 1.00 97.00 91 GLU A CA 1
ATOM 701 C C . GLU A 1 91 ? 24.445 8.655 -18.944 1.00 97.00 91 GLU A C 1
ATOM 703 O O . GLU A 1 91 ? 25.054 8.110 -19.858 1.00 97.00 91 GLU A O 1
ATOM 708 N N . ALA A 1 92 ? 24.768 9.865 -18.480 1.00 97.12 92 ALA A N 1
ATOM 709 C CA . ALA A 1 92 ? 25.821 10.688 -19.068 1.00 97.12 9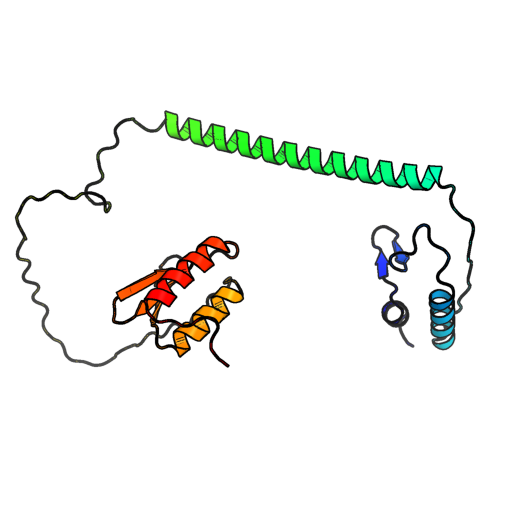2 ALA A CA 1
ATOM 710 C C . ALA A 1 92 ? 27.179 9.966 -19.081 1.00 97.12 92 ALA A C 1
ATOM 712 O O . ALA A 1 92 ? 27.880 9.986 -20.087 1.00 97.12 92 ALA A O 1
ATOM 713 N N . ALA A 1 93 ? 27.533 9.265 -17.997 1.00 96.06 93 ALA A N 1
ATOM 714 C CA . ALA A 1 93 ? 28.758 8.468 -17.952 1.00 96.06 93 ALA A CA 1
ATOM 715 C C . ALA A 1 93 ? 28.736 7.288 -18.945 1.00 96.06 93 ALA A C 1
ATOM 717 O O . ALA A 1 93 ? 29.756 6.968 -19.552 1.00 96.06 93 ALA A O 1
ATOM 718 N N . ALA A 1 94 ? 27.585 6.633 -19.126 1.00 95.44 94 ALA A N 1
ATOM 719 C CA . ALA A 1 94 ? 27.437 5.552 -20.098 1.00 95.44 94 ALA A CA 1
ATOM 720 C C . ALA A 1 94 ? 27.516 6.063 -21.546 1.00 95.44 94 ALA A C 1
ATOM 722 O O . ALA A 1 94 ? 28.128 5.408 -22.387 1.00 95.44 94 ALA A O 1
ATOM 723 N N . GLU A 1 95 ? 26.936 7.231 -21.825 1.00 95.81 95 GLU A N 1
ATOM 724 C CA . GLU A 1 95 ? 27.001 7.887 -23.130 1.00 95.81 95 GLU A CA 1
ATOM 725 C C . GLU A 1 95 ? 28.425 8.347 -23.456 1.00 95.81 95 GLU A C 1
ATOM 727 O O . GLU A 1 95 ? 28.925 8.059 -24.539 1.00 95.81 95 GLU A O 1
ATOM 732 N N . GLN A 1 96 ? 29.124 8.965 -22.498 1.00 95.56 96 GLN A N 1
ATOM 733 C CA . GLN A 1 96 ? 30.542 9.314 -22.640 1.00 95.56 96 GLN A CA 1
ATOM 734 C C . GLN A 1 96 ? 31.390 8.082 -22.957 1.00 95.56 96 GLN A C 1
ATOM 736 O O . GLN A 1 96 ? 32.140 8.086 -23.927 1.00 95.56 96 GLN A O 1
ATOM 741 N N . HIS A 1 97 ? 31.207 6.991 -22.212 1.00 93.31 97 HIS A N 1
ATOM 742 C CA . HIS A 1 97 ? 31.916 5.740 -22.467 1.00 93.31 97 HIS A CA 1
ATOM 743 C C . HIS A 1 97 ? 31.601 5.150 -23.855 1.00 93.31 97 HIS A C 1
ATOM 745 O O . HIS A 1 97 ? 32.490 4.625 -24.524 1.00 93.31 97 HIS A O 1
ATOM 751 N N . ALA A 1 98 ? 30.347 5.233 -24.313 1.00 93.19 98 ALA A N 1
ATOM 752 C CA . ALA A 1 98 ? 29.962 4.786 -25.651 1.00 93.19 98 ALA A CA 1
ATOM 753 C C . ALA A 1 98 ? 30.608 5.644 -26.752 1.00 93.19 98 ALA A C 1
ATOM 755 O O . ALA A 1 98 ? 31.096 5.100 -27.747 1.00 93.19 98 ALA A O 1
ATOM 756 N N . THR A 1 99 ? 30.661 6.961 -26.559 1.00 93.88 99 THR A N 1
ATOM 757 C CA . THR A 1 99 ? 31.342 7.891 -27.467 1.00 93.88 99 THR A CA 1
ATOM 758 C C . THR A 1 99 ? 32.842 7.609 -27.508 1.00 93.88 99 THR A C 1
ATOM 760 O O . THR A 1 99 ? 33.374 7.399 -28.592 1.00 93.88 99 THR A O 1
ATOM 763 N N . GLU A 1 100 ? 33.507 7.469 -26.357 1.00 93.56 100 GLU A N 1
ATOM 764 C CA . GLU A 1 100 ? 34.934 7.119 -26.279 1.00 93.56 100 GLU A CA 1
ATOM 765 C C . GLU A 1 100 ? 35.253 5.798 -26.997 1.00 93.56 100 GLU A C 1
ATOM 767 O O . GLU A 1 100 ? 36.256 5.689 -27.703 1.00 93.56 100 GLU A O 1
ATOM 772 N N . LEU A 1 101 ? 34.402 4.778 -26.833 1.00 88.81 101 LEU A N 1
ATOM 773 C CA . LEU A 1 101 ? 34.534 3.512 -27.559 1.00 88.81 101 LEU A CA 1
ATOM 774 C C . LEU A 1 101 ? 34.391 3.706 -29.069 1.00 88.81 101 LEU A C 1
ATOM 776 O O . LEU A 1 101 ? 35.157 3.122 -29.833 1.00 88.81 101 LEU A O 1
ATOM 780 N N . THR A 1 102 ? 33.419 4.516 -29.486 1.00 86.69 102 THR A N 1
ATOM 781 C CA . THR A 1 102 ? 33.144 4.794 -30.900 1.00 86.69 102 THR A CA 1
ATOM 782 C C . THR A 1 102 ? 34.303 5.545 -31.546 1.00 86.69 102 THR A C 1
ATOM 784 O O . THR A 1 102 ? 34.744 5.163 -32.623 1.00 86.69 102 THR A O 1
ATOM 787 N N . GLU A 1 103 ? 34.850 6.557 -30.871 1.00 88.19 103 GLU A N 1
ATOM 788 C CA . GLU A 1 103 ? 36.002 7.334 -31.342 1.00 88.19 103 GLU A CA 1
ATOM 789 C C . GLU A 1 103 ? 37.276 6.489 -31.462 1.00 88.19 103 GLU A C 1
ATOM 791 O O . GLU A 1 103 ? 38.083 6.701 -32.365 1.00 88.19 103 GLU A O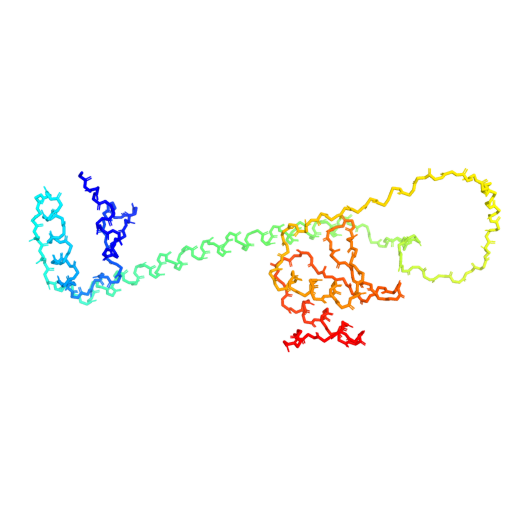 1
ATOM 796 N N . ARG A 1 104 ? 37.459 5.502 -30.574 1.00 85.19 104 ARG A N 1
ATOM 797 C CA . ARG A 1 104 ? 38.579 4.550 -30.652 1.00 85.19 104 ARG A CA 1
ATOM 798 C C . ARG A 1 104 ? 38.401 3.499 -31.741 1.00 85.19 104 ARG A C 1
ATOM 800 O O . ARG A 1 104 ? 39.373 2.825 -32.086 1.00 85.19 104 ARG A O 1
ATOM 807 N N . MET A 1 105 ? 37.186 3.303 -32.245 1.00 82.00 105 MET A N 1
ATOM 808 C CA . MET A 1 105 ? 36.916 2.263 -33.223 1.00 82.00 105 MET A CA 1
ATOM 809 C C . MET A 1 105 ? 37.395 2.730 -34.606 1.00 82.00 105 MET A C 1
ATOM 811 O O . MET A 1 105 ? 36.901 3.737 -35.113 1.00 82.00 105 MET A O 1
ATOM 815 N N . PRO A 1 106 ? 38.347 2.028 -35.248 1.00 76.94 106 PRO A N 1
ATOM 816 C CA . PRO A 1 106 ? 38.809 2.419 -36.573 1.00 76.94 106 PRO A CA 1
ATOM 817 C C . PRO A 1 106 ? 37.648 2.353 -37.574 1.00 76.94 106 PRO A C 1
ATOM 819 O O . PRO A 1 106 ? 36.914 1.362 -37.632 1.00 76.94 106 PRO A O 1
ATOM 822 N N . LEU A 1 107 ? 37.482 3.418 -38.361 1.00 74.25 107 LEU A N 1
ATOM 823 C CA . LEU A 1 107 ? 36.474 3.479 -39.417 1.00 74.25 107 LEU A CA 1
ATOM 824 C C . LEU A 1 107 ? 36.832 2.492 -40.536 1.00 74.25 107 LEU A C 1
ATOM 826 O O . LEU A 1 107 ? 37.977 2.436 -40.978 1.00 74.25 107 LEU A O 1
ATOM 830 N N . GLY A 1 108 ? 35.836 1.738 -41.009 1.00 68.94 108 GLY A N 1
ATOM 831 C CA . GLY A 1 108 ? 36.011 0.766 -42.090 1.00 68.94 108 GLY A CA 1
ATOM 832 C C . GLY A 1 108 ? 36.476 -0.611 -41.616 1.00 68.94 108 GLY A C 1
ATOM 833 O O . GLY A 1 108 ? 37.449 -1.148 -42.141 1.00 68.94 108 GLY A O 1
ATOM 834 N N . GLN A 1 109 ? 35.778 -1.207 -40.642 1.00 67.62 109 GLN A N 1
ATOM 835 C CA . GLN A 1 109 ? 35.965 -2.631 -40.360 1.00 67.62 109 GLN A CA 1
ATOM 836 C C . GLN A 1 109 ? 35.627 -3.435 -41.627 1.00 67.62 109 GLN A C 1
ATOM 838 O O . GLN A 1 109 ? 34.548 -3.230 -42.195 1.00 67.62 109 GLN A O 1
ATOM 843 N N . PRO A 1 110 ? 36.518 -4.322 -42.099 1.00 64.94 110 PRO A N 1
ATOM 844 C CA . PRO A 1 110 ? 36.191 -5.195 -43.214 1.00 64.94 110 PRO A CA 1
ATOM 845 C C . PRO A 1 110 ? 34.989 -6.066 -42.840 1.00 64.94 110 PRO A C 1
ATOM 847 O O . PRO A 1 110 ? 34.822 -6.448 -41.679 1.00 64.94 110 PRO A O 1
ATOM 850 N N . ILE A 1 111 ? 34.150 -6.387 -43.827 1.00 59.53 111 ILE A N 1
ATOM 851 C CA . ILE A 1 111 ? 33.050 -7.335 -43.636 1.00 59.53 111 ILE A CA 1
ATOM 852 C C . ILE A 1 111 ? 33.669 -8.658 -43.183 1.00 59.53 111 ILE A C 1
ATOM 854 O O . ILE A 1 111 ? 34.470 -9.262 -43.896 1.00 59.53 111 ILE A O 1
ATOM 858 N N . LEU A 1 112 ? 33.319 -9.092 -41.975 1.00 66.06 112 LEU A N 1
ATOM 859 C CA . LEU A 1 112 ? 33.719 -10.392 -41.452 1.00 66.06 112 LEU A CA 1
ATOM 860 C C . LEU A 1 112 ? 32.997 -11.469 -42.266 1.00 66.06 112 LEU A C 1
ATOM 862 O O . LEU A 1 112 ? 31.796 -11.679 -42.106 1.00 66.06 112 LEU A O 1
ATOM 866 N N . VAL A 1 113 ? 33.747 -12.130 -43.149 1.00 57.09 113 VAL A N 1
ATOM 867 C CA . VAL A 1 113 ? 33.238 -13.098 -44.138 1.00 57.09 113 VAL A CA 1
ATOM 868 C C . VAL A 1 113 ? 32.533 -14.301 -43.480 1.00 57.09 113 VAL A C 1
ATOM 870 O O . VAL A 1 113 ? 31.631 -14.876 -44.078 1.00 57.09 113 VAL A O 1
ATOM 873 N N . ASP A 1 114 ? 32.824 -14.598 -42.207 1.00 51.62 114 ASP A N 1
ATOM 874 C CA . ASP A 1 114 ? 32.217 -15.713 -41.456 1.00 51.62 114 ASP A CA 1
ATOM 875 C C . ASP A 1 114 ? 31.003 -15.332 -40.579 1.00 51.62 114 ASP A C 1
ATOM 877 O O . ASP A 1 114 ? 30.482 -16.157 -39.822 1.00 51.62 114 ASP A O 1
ATOM 881 N N . HIS A 1 115 ? 30.504 -14.094 -40.657 1.00 46.44 115 HIS A N 1
ATOM 882 C CA . HIS A 1 115 ? 29.358 -13.638 -39.863 1.00 46.44 115 HIS A CA 1
ATOM 883 C C . HIS A 1 115 ? 28.134 -13.369 -40.745 1.00 46.44 115 HIS A C 1
ATOM 885 O O . HIS A 1 115 ? 28.027 -12.278 -41.274 1.00 46.44 115 HIS A O 1
ATOM 891 N N . TYR A 1 116 ? 27.238 -14.366 -40.887 1.00 44.75 116 TYR A N 1
ATOM 892 C CA . TYR A 1 116 ? 25.832 -14.398 -41.388 1.00 44.75 116 TYR A CA 1
ATOM 893 C C . TYR A 1 116 ? 25.235 -13.240 -42.245 1.00 44.75 116 TYR A C 1
ATOM 895 O O . TYR A 1 116 ? 24.014 -13.117 -42.346 1.00 44.75 116 TYR A O 1
ATOM 903 N N . SER A 1 117 ? 26.037 -12.426 -42.927 1.00 46.53 117 SER A N 1
ATOM 904 C CA . SER A 1 117 ? 25.619 -11.386 -43.873 1.00 46.53 117 SER A CA 1
ATOM 905 C C . SER A 1 117 ? 26.496 -11.334 -45.129 1.00 46.53 117 SER A C 1
ATOM 907 O O . SER A 1 117 ? 26.371 -10.396 -45.912 1.00 46.53 117 SER A O 1
ATOM 909 N N . GLY A 1 118 ? 27.365 -12.324 -45.351 1.00 39.06 118 GLY A N 1
ATOM 910 C CA . GLY A 1 118 ? 28.100 -12.489 -46.604 1.00 39.06 118 GLY A CA 1
ATOM 911 C C . GLY A 1 118 ? 27.348 -13.421 -47.550 1.00 39.06 118 GLY A C 1
ATOM 912 O O . GLY A 1 118 ? 27.466 -14.636 -47.436 1.00 39.06 118 GLY A O 1
ATOM 913 N N . TYR A 1 119 ? 26.565 -12.868 -48.477 1.00 37.19 119 TYR A N 1
ATOM 914 C CA . TYR A 1 119 ? 26.240 -13.576 -49.715 1.00 37.19 119 TYR A CA 1
ATOM 915 C C . TYR A 1 119 ? 27.256 -13.135 -50.762 1.00 37.19 119 TYR A C 1
ATOM 917 O O . TYR A 1 119 ? 27.188 -12.005 -51.238 1.00 37.19 119 TYR A O 1
ATOM 925 N N . GLU A 1 120 ? 28.152 -14.037 -51.152 1.00 37.78 120 GLU A N 1
ATOM 926 C CA . GLU A 1 120 ? 28.882 -13.909 -52.407 1.00 37.78 120 GLU A CA 1
ATOM 927 C C . GLU A 1 120 ? 28.853 -15.257 -53.135 1.00 37.78 120 GLU A C 1
ATOM 929 O O . GLU A 1 120 ? 29.338 -16.282 -52.658 1.00 37.78 120 GLU A O 1
ATOM 934 N N . PHE A 1 121 ? 28.172 -15.257 -54.280 1.00 43.16 121 PHE A N 1
ATOM 935 C CA . PHE A 1 121 ? 28.214 -16.328 -55.264 1.00 43.16 121 PHE A CA 1
ATOM 936 C C . PHE A 1 121 ? 29.625 -16.373 -55.864 1.00 43.16 121 PHE A C 1
ATOM 938 O O . PHE A 1 121 ? 29.959 -15.532 -56.690 1.00 43.16 121 PHE A O 1
ATOM 945 N N . ALA A 1 122 ? 30.426 -17.380 -55.523 1.00 33.69 122 ALA A N 1
ATOM 946 C CA . ALA A 1 122 ? 31.515 -17.840 -56.381 1.00 33.69 122 ALA A CA 1
ATOM 947 C C . ALA A 1 122 ? 31.781 -19.321 -56.099 1.00 33.69 122 ALA A C 1
ATOM 949 O O . ALA A 1 122 ? 31.955 -19.740 -54.957 1.00 33.69 122 ALA A O 1
ATOM 950 N N . GLY A 1 123 ? 31.695 -20.138 -57.146 1.00 42.28 123 GLY A N 1
ATOM 951 C CA . GLY A 1 123 ? 31.668 -21.586 -57.035 1.00 42.28 123 GLY A CA 1
ATOM 952 C C . GLY A 1 123 ? 33.016 -22.202 -56.682 1.00 42.28 123 GLY A C 1
ATOM 953 O O . GLY A 1 123 ? 34.023 -21.898 -57.303 1.00 42.28 123 GLY A O 1
ATOM 954 N N . GLN A 1 124 ? 32.979 -23.137 -55.738 1.00 35.53 124 GLN A N 1
ATOM 955 C CA . GLN A 1 124 ? 33.647 -24.442 -55.766 1.00 35.53 124 GLN A CA 1
ATOM 956 C C . GLN A 1 124 ? 33.295 -25.128 -54.446 1.00 35.53 124 GLN A C 1
ATOM 958 O O . GLN A 1 124 ? 33.707 -24.693 -53.375 1.00 35.53 124 GLN A O 1
ATOM 963 N N . ARG A 1 125 ? 32.471 -26.178 -54.508 1.00 33.75 125 ARG A N 1
ATOM 964 C CA . ARG A 1 125 ? 32.301 -27.087 -53.372 1.00 33.75 125 ARG A CA 1
ATOM 965 C C . ARG A 1 125 ? 33.561 -27.953 -53.306 1.00 33.75 125 ARG A C 1
ATOM 967 O O . ARG A 1 125 ? 33.844 -28.601 -54.309 1.00 33.75 125 ARG A O 1
ATOM 974 N N . PRO A 1 126 ? 34.315 -27.983 -52.196 1.00 37.56 126 PRO A N 1
ATOM 975 C CA . PRO A 1 126 ? 35.339 -28.992 -52.025 1.00 37.56 126 PRO A CA 1
ATOM 976 C C . PRO A 1 126 ? 34.669 -30.300 -51.607 1.00 37.56 126 PRO A C 1
ATOM 978 O O . PRO A 1 126 ? 33.948 -30.370 -50.608 1.00 37.56 126 PRO A O 1
ATOM 981 N N . ASP A 1 127 ? 34.915 -31.325 -52.409 1.00 37.34 127 ASP A N 1
ATOM 982 C CA . ASP A 1 127 ? 34.541 -32.707 -52.162 1.00 37.34 127 ASP A CA 1
ATOM 983 C C . ASP A 1 127 ? 35.293 -33.219 -50.927 1.00 37.34 127 ASP A C 1
ATOM 985 O O . ASP A 1 127 ? 36.437 -33.661 -51.014 1.00 37.34 127 ASP A O 1
ATOM 989 N N . TYR A 1 128 ? 34.666 -33.163 -49.752 1.00 37.72 128 TYR A N 1
ATOM 990 C CA . TYR A 1 128 ? 35.157 -33.906 -48.594 1.00 37.72 128 TYR A CA 1
ATOM 991 C C . TYR A 1 128 ? 34.445 -35.251 -48.513 1.00 37.72 128 TYR A C 1
ATOM 993 O O . TYR A 1 128 ? 33.324 -35.382 -48.022 1.00 37.72 128 TYR A O 1
ATOM 1001 N N . ILE A 1 129 ? 35.158 -36.262 -49.006 1.00 37.34 129 ILE A N 1
ATOM 1002 C CA . ILE A 1 129 ? 34.968 -37.670 -48.680 1.00 37.34 129 ILE A CA 1
ATOM 1003 C C . ILE A 1 129 ? 35.135 -37.800 -47.162 1.00 37.34 129 ILE A C 1
ATOM 1005 O O . ILE A 1 129 ? 36.253 -37.805 -46.652 1.00 37.34 129 ILE A O 1
ATOM 1009 N N . LEU A 1 130 ? 34.024 -37.893 -46.430 1.00 35.19 130 LEU A N 1
ATOM 1010 C CA . LEU A 1 130 ? 34.043 -38.374 -45.053 1.00 35.19 130 LEU A CA 1
ATOM 1011 C C . LEU A 1 130 ? 33.824 -39.885 -45.083 1.00 35.19 130 LEU A C 1
ATOM 1013 O O . LEU A 1 130 ? 32.702 -40.388 -45.121 1.00 35.19 130 LEU A O 1
ATOM 1017 N N . SER A 1 131 ? 34.934 -40.616 -45.068 1.00 37.72 131 SER A N 1
ATOM 1018 C CA . SER A 1 131 ? 34.957 -41.993 -44.603 1.00 37.72 131 SER A CA 1
ATOM 1019 C C . SER A 1 131 ? 34.579 -42.005 -43.120 1.00 37.72 131 SER A C 1
ATOM 1021 O O . SER A 1 131 ? 35.412 -41.720 -42.262 1.00 37.72 131 SER A O 1
ATOM 1023 N N . CYS A 1 132 ? 33.331 -42.341 -42.807 1.00 29.08 132 CYS A N 1
ATOM 1024 C CA . CYS A 1 132 ? 32.943 -42.747 -41.463 1.00 29.08 132 CYS A CA 1
ATOM 1025 C C . CYS A 1 132 ? 32.433 -44.180 -41.553 1.00 29.08 132 CYS A C 1
ATOM 1027 O O . CYS A 1 132 ? 31.342 -44.448 -42.055 1.00 29.08 132 CYS A O 1
ATOM 1029 N N . GLN A 1 133 ? 33.285 -45.106 -41.120 1.00 33.22 133 GLN A N 1
ATOM 1030 C CA . GLN A 1 133 ? 32.920 -46.499 -40.939 1.00 33.22 133 GLN A CA 1
ATOM 1031 C C . GLN A 1 133 ? 31.784 -46.583 -39.914 1.00 33.22 133 GLN A C 1
ATOM 1033 O O . GLN A 1 133 ? 31.865 -46.007 -38.831 1.00 33.22 133 GLN A O 1
ATOM 1038 N N . LEU A 1 134 ? 30.725 -47.300 -40.286 1.00 32.84 134 LEU A N 1
ATOM 1039 C CA . LEU A 1 134 ? 29.679 -47.746 -39.379 1.00 32.84 134 LEU A CA 1
ATOM 1040 C C . LEU A 1 134 ? 30.296 -48.687 -38.344 1.00 32.84 134 LEU A C 1
ATOM 1042 O O . LEU A 1 134 ? 30.757 -49.774 -38.692 1.00 32.84 134 LEU A O 1
ATOM 1046 N N . THR A 1 135 ? 30.250 -48.296 -37.077 1.00 33.00 135 THR A N 1
ATOM 1047 C CA . THR A 1 135 ? 30.376 -49.223 -35.957 1.00 33.00 135 THR A CA 1
ATOM 1048 C C . THR A 1 135 ? 29.059 -49.250 -35.198 1.00 33.00 135 THR A C 1
ATOM 1050 O O . THR A 1 135 ? 28.658 -48.311 -34.516 1.00 33.00 135 THR A O 1
ATOM 1053 N N . THR A 1 136 ? 28.354 -50.362 -35.379 1.00 40.03 136 THR A N 1
ATOM 1054 C CA . THR A 1 136 ? 27.247 -50.802 -34.541 1.00 40.03 136 THR A CA 1
ATOM 1055 C C . THR A 1 136 ? 27.777 -51.041 -33.135 1.00 40.03 136 THR A C 1
ATOM 1057 O O . THR A 1 136 ? 28.591 -51.940 -32.954 1.00 40.03 136 THR A O 1
ATOM 1060 N N . GLN A 1 137 ? 27.306 -50.270 -32.158 1.00 44.53 137 GLN A N 1
ATOM 1061 C CA . GLN A 1 137 ? 26.925 -50.792 -30.846 1.00 44.53 137 GLN A CA 1
ATOM 1062 C C . GLN A 1 137 ? 26.205 -49.716 -30.032 1.00 44.53 137 GLN A C 1
ATOM 1064 O O . GLN A 1 137 ? 26.708 -48.622 -29.789 1.00 44.53 137 GLN A O 1
ATOM 1069 N N . ASP A 1 138 ? 24.981 -50.081 -29.677 1.00 35.31 138 ASP A N 1
ATOM 1070 C CA . ASP A 1 138 ? 24.075 -49.485 -28.711 1.00 35.31 138 ASP A CA 1
ATOM 1071 C C . ASP A 1 138 ? 24.775 -48.770 -27.551 1.00 35.31 138 ASP A C 1
ATOM 1073 O O . ASP A 1 138 ? 25.523 -49.400 -26.817 1.00 35.31 138 ASP A O 1
ATOM 1077 N N . VAL A 1 139 ? 24.481 -47.478 -27.363 1.00 34.66 139 VAL A N 1
ATOM 1078 C CA . VAL A 1 139 ? 23.802 -46.927 -26.173 1.00 34.66 139 VAL A CA 1
ATOM 1079 C C . VAL A 1 139 ? 23.291 -45.537 -26.569 1.00 34.66 139 VAL A C 1
ATOM 1081 O O . VAL A 1 139 ? 24.028 -44.550 -26.561 1.00 34.66 139 VAL A O 1
ATOM 1084 N N . ILE A 1 140 ? 22.006 -45.438 -26.917 1.00 32.38 140 ILE A N 1
ATOM 1085 C CA . ILE A 1 140 ? 21.314 -44.148 -27.005 1.00 32.38 140 ILE A CA 1
ATOM 1086 C C . ILE A 1 140 ? 21.200 -43.614 -25.576 1.00 32.38 140 ILE A C 1
ATOM 1088 O O . ILE A 1 140 ? 20.266 -43.937 -24.846 1.00 32.38 140 ILE A O 1
ATOM 1092 N N . PHE A 1 141 ? 22.157 -42.789 -25.159 1.00 25.86 141 PHE A N 1
ATOM 1093 C CA . PHE A 1 141 ? 21.969 -41.940 -23.990 1.00 25.86 141 PHE A CA 1
ATOM 1094 C C . PHE A 1 141 ? 21.071 -40.781 -24.427 1.00 25.86 141 PHE A C 1
ATOM 1096 O O . PHE A 1 141 ? 21.538 -39.711 -24.820 1.00 25.86 141 PHE A O 1
ATOM 1103 N N . SER A 1 142 ? 19.752 -41.001 -24.411 1.00 29.89 142 SER A N 1
ATOM 1104 C CA . SER A 1 142 ? 18.794 -39.904 -24.495 1.00 29.89 142 SER A CA 1
ATOM 1105 C C . SER A 1 142 ? 18.945 -39.083 -23.217 1.00 29.89 142 SER A C 1
ATOM 1107 O O . SER A 1 142 ? 18.310 -39.351 -22.197 1.00 29.89 142 SER A O 1
ATOM 1109 N N . CYS A 1 143 ? 19.849 -38.110 -23.246 1.00 24.30 143 CYS A N 1
ATOM 1110 C CA . CYS A 1 143 ? 20.029 -37.153 -22.170 1.00 24.30 143 CYS A CA 1
ATOM 1111 C C . CYS A 1 143 ? 18.832 -36.194 -22.193 1.00 24.30 143 CYS A C 1
ATOM 1113 O O . CYS A 1 143 ? 18.890 -35.083 -22.721 1.00 24.30 143 CYS A O 1
ATOM 1115 N N . GLN A 1 144 ? 17.700 -36.665 -21.668 1.00 33.50 144 GLN A N 1
ATOM 1116 C CA . GLN A 1 144 ? 16.561 -35.826 -21.338 1.00 33.50 144 GLN A CA 1
ATOM 1117 C C . GLN A 1 144 ? 16.971 -34.954 -20.154 1.00 33.50 144 GLN A C 1
ATOM 1119 O O . GLN A 1 144 ? 16.782 -35.303 -18.993 1.00 33.50 144 GLN A O 1
ATOM 1124 N N . THR A 1 145 ? 17.560 -33.799 -20.446 1.00 31.09 145 THR A N 1
ATOM 1125 C CA . THR A 1 145 ? 17.653 -32.733 -19.454 1.00 31.09 145 THR A CA 1
ATOM 1126 C C . THR A 1 145 ? 16.326 -31.983 -19.451 1.00 31.09 145 THR A C 1
ATOM 1128 O O . THR A 1 145 ? 16.190 -30.905 -20.030 1.00 31.09 145 THR A O 1
ATOM 1131 N N . GLU A 1 146 ? 15.325 -32.528 -18.756 1.00 38.31 146 GLU A N 1
ATOM 1132 C CA . GLU A 1 146 ? 14.244 -31.696 -18.221 1.00 38.31 146 GLU A CA 1
ATOM 1133 C C . GLU A 1 146 ? 14.834 -30.808 -17.112 1.00 38.31 146 GLU A C 1
ATOM 1135 O O . GLU A 1 146 ? 14.587 -30.983 -15.927 1.00 38.31 146 GLU A O 1
ATOM 1140 N N . THR A 1 147 ? 15.681 -29.841 -17.478 1.00 38.47 147 THR A N 1
ATOM 1141 C CA . THR A 1 147 ? 15.936 -28.719 -16.575 1.00 38.47 147 THR A CA 1
ATOM 1142 C C . THR A 1 147 ? 14.695 -27.844 -16.636 1.00 38.47 147 THR A C 1
ATOM 1144 O O . THR A 1 147 ? 14.388 -27.263 -17.679 1.00 38.47 147 THR A O 1
ATOM 1147 N N . GLU A 1 148 ? 13.974 -27.709 -15.534 1.00 47.25 148 GLU A N 1
ATOM 1148 C CA . GLU A 1 148 ? 12.993 -26.639 -15.408 1.00 47.25 148 GLU A CA 1
ATOM 1149 C C . GLU A 1 148 ? 13.695 -25.298 -15.649 1.00 47.25 148 GLU A C 1
ATOM 1151 O O . GLU A 1 148 ? 14.771 -25.033 -15.110 1.00 47.25 148 GLU A O 1
ATOM 1156 N N . VAL A 1 149 ? 13.135 -24.453 -16.517 1.00 50.78 149 VAL A N 1
ATOM 1157 C CA . VAL A 1 149 ? 13.705 -23.122 -16.740 1.00 50.78 149 VAL A CA 1
ATOM 1158 C C . VAL A 1 149 ? 13.344 -22.251 -15.539 1.00 50.78 149 VAL A C 1
ATOM 1160 O O . VAL A 1 149 ? 12.206 -21.791 -15.390 1.00 50.78 149 VAL A O 1
ATOM 1163 N N . THR A 1 150 ? 14.306 -22.053 -14.643 1.00 48.16 150 THR A N 1
ATOM 1164 C CA . THR A 1 150 ? 14.185 -21.114 -13.529 1.00 48.16 150 THR A CA 1
ATOM 1165 C C . THR A 1 150 ? 14.220 -19.683 -14.081 1.00 48.16 150 THR A C 1
ATOM 1167 O O . THR A 1 150 ? 14.993 -19.366 -14.979 1.00 48.16 150 THR A O 1
ATOM 1170 N N . GLY A 1 151 ? 13.321 -18.815 -13.604 1.00 55.09 151 GLY A N 1
ATOM 1171 C CA . GLY A 1 151 ? 13.270 -17.398 -14.008 1.00 55.09 151 GLY A CA 1
ATOM 1172 C C . GLY A 1 151 ? 12.305 -17.018 -15.143 1.00 55.09 151 GLY A C 1
ATOM 1173 O O . GLY A 1 151 ? 12.203 -15.834 -15.450 1.00 55.09 151 GLY A O 1
ATOM 1174 N N . LEU A 1 152 ? 11.553 -17.958 -15.733 1.00 65.56 152 LEU A N 1
ATOM 1175 C CA . LEU A 1 152 ? 10.508 -17.612 -16.712 1.00 65.56 152 LEU A CA 1
ATOM 1176 C C . LEU A 1 152 ? 9.251 -17.030 -16.061 1.00 65.56 152 LEU A C 1
ATOM 1178 O O . LEU A 1 152 ? 8.794 -17.516 -15.020 1.00 65.56 152 LEU A O 1
ATOM 1182 N N . ASP A 1 153 ? 8.660 -16.054 -16.750 1.00 70.75 153 ASP A N 1
ATOM 1183 C CA . ASP A 1 153 ? 7.368 -15.469 -16.406 1.00 70.75 153 ASP A CA 1
ATOM 1184 C C . ASP A 1 153 ? 6.231 -16.514 -16.395 1.00 70.75 153 ASP A C 1
ATOM 1186 O O . ASP A 1 153 ? 6.265 -17.522 -17.114 1.00 70.75 153 ASP A O 1
ATOM 1190 N N . LYS A 1 154 ? 5.219 -16.279 -15.550 1.00 76.12 154 LYS A N 1
ATOM 1191 C CA . LYS A 1 154 ? 4.103 -17.207 -15.315 1.00 76.12 154 LYS A CA 1
ATOM 1192 C C . LYS A 1 154 ? 3.312 -17.486 -16.593 1.00 76.12 154 LYS A C 1
ATOM 1194 O O . LYS A 1 154 ? 2.944 -18.639 -16.830 1.00 76.12 154 LYS A O 1
ATOM 1199 N N . ASP A 1 155 ? 3.090 -16.468 -17.419 1.00 77.06 155 ASP A N 1
ATOM 1200 C CA . ASP A 1 155 ? 2.297 -16.607 -18.639 1.00 77.06 155 ASP A CA 1
ATOM 1201 C C . ASP A 1 155 ? 3.069 -17.394 -19.704 1.00 77.06 155 ASP A C 1
ATOM 1203 O O . ASP A 1 155 ? 2.515 -18.287 -20.351 1.00 77.06 155 ASP A O 1
ATOM 1207 N N . THR A 1 156 ? 4.381 -17.168 -19.810 1.00 77.50 156 THR A N 1
ATOM 1208 C CA . THR A 1 156 ? 5.270 -17.958 -20.675 1.00 77.50 156 THR A CA 1
ATOM 1209 C C . THR A 1 156 ? 5.271 -19.432 -20.274 1.00 77.50 156 THR A C 1
ATOM 1211 O O . THR A 1 156 ? 5.172 -20.301 -21.138 1.00 77.50 156 THR A O 1
ATOM 1214 N N . LYS A 1 157 ? 5.310 -19.744 -18.972 1.00 81.06 157 LYS A N 1
ATOM 1215 C CA . LYS A 1 157 ? 5.225 -21.134 -18.491 1.00 81.06 157 LYS A CA 1
ATOM 1216 C C . LYS A 1 157 ? 3.903 -21.801 -18.874 1.00 81.06 157 LYS A C 1
ATOM 1218 O O . LYS A 1 157 ? 3.908 -22.956 -19.295 1.00 81.06 157 LYS A O 1
ATOM 1223 N N . ALA A 1 158 ? 2.786 -21.082 -18.763 1.00 83.12 158 ALA A N 1
ATOM 1224 C CA . ALA A 1 158 ? 1.474 -21.603 -19.138 1.00 83.12 158 ALA A CA 1
ATOM 1225 C C . ALA A 1 158 ? 1.381 -21.902 -20.646 1.00 83.12 158 ALA A C 1
ATOM 1227 O O . ALA A 1 158 ? 0.866 -22.951 -21.033 1.00 83.12 158 ALA A O 1
ATOM 1228 N N . VAL A 1 159 ? 1.933 -21.026 -21.491 1.00 83.12 159 VAL A N 1
ATOM 1229 C CA . VAL A 1 159 ? 1.973 -21.237 -22.947 1.00 83.12 159 VAL A CA 1
ATOM 1230 C C . VAL A 1 159 ? 2.885 -22.398 -23.325 1.00 83.12 159 VAL A C 1
ATOM 1232 O O . VAL A 1 159 ? 2.478 -23.241 -24.115 1.00 83.12 159 VAL A O 1
ATOM 1235 N N . LEU A 1 160 ? 4.091 -22.486 -22.755 1.00 83.50 160 LEU A N 1
ATOM 1236 C CA . LEU A 1 160 ? 5.012 -23.595 -23.035 1.00 83.50 160 LEU A CA 1
ATOM 1237 C C . LEU A 1 160 ? 4.413 -24.947 -22.629 1.00 83.50 160 LEU A C 1
ATOM 1239 O O . LEU A 1 160 ? 4.582 -25.929 -23.348 1.00 83.50 160 LEU A O 1
ATOM 1243 N N . LYS A 1 161 ? 3.660 -24.990 -21.524 1.00 84.88 161 LYS A N 1
ATOM 1244 C CA . LYS A 1 161 ? 2.914 -26.188 -21.128 1.00 84.88 161 LYS A CA 1
ATOM 1245 C C . LYS A 1 161 ? 1.865 -26.569 -22.178 1.00 84.88 161 LYS A C 1
ATOM 1247 O O . LYS A 1 161 ? 1.859 -27.706 -22.635 1.00 84.88 161 LYS A O 1
ATOM 1252 N N . ALA A 1 162 ? 1.042 -25.613 -22.607 1.00 84.69 162 ALA A N 1
ATOM 1253 C CA . ALA A 1 162 ? 0.030 -25.852 -23.636 1.00 84.69 162 ALA A CA 1
ATOM 1254 C C . ALA A 1 162 ? 0.641 -26.223 -25.001 1.00 84.69 162 ALA A C 1
ATOM 1256 O O . ALA A 1 162 ? 0.053 -26.991 -25.753 1.00 84.69 162 ALA A O 1
ATOM 1257 N N . LEU A 1 163 ? 1.832 -25.715 -25.329 1.00 84.38 163 LEU A N 1
ATOM 1258 C CA . LEU A 1 163 ? 2.567 -26.092 -26.538 1.00 84.38 163 LEU A CA 1
ATOM 1259 C C . LEU A 1 163 ? 3.092 -27.529 -26.470 1.00 84.38 163 LEU A C 1
ATOM 1261 O O . LEU A 1 163 ? 2.977 -28.248 -27.459 1.00 84.38 163 LEU A O 1
ATOM 1265 N N . LYS A 1 164 ? 3.604 -27.962 -25.308 1.00 83.88 164 LYS A N 1
ATOM 1266 C CA . LYS A 1 164 ? 3.990 -29.364 -25.070 1.00 83.88 164 LYS A CA 1
ATOM 1267 C C . LYS A 1 164 ? 2.776 -30.290 -25.224 1.00 83.88 164 LYS A C 1
ATOM 1269 O O . LYS A 1 164 ? 2.880 -31.319 -25.878 1.00 83.88 164 LYS A O 1
ATOM 1274 N N . GLU A 1 165 ? 1.618 -29.893 -24.690 1.00 83.06 165 GLU A N 1
ATOM 1275 C CA . GLU A 1 165 ? 0.346 -30.622 -24.851 1.00 83.06 165 GLU A CA 1
ATOM 1276 C C . GLU A 1 165 ? -0.139 -30.653 -26.312 1.00 83.06 165 GLU A C 1
ATOM 1278 O O . GLU A 1 165 ? -0.682 -31.657 -26.762 1.00 83.06 165 GLU A O 1
ATOM 1283 N N . ALA A 1 166 ? 0.101 -29.586 -27.078 1.00 81.81 166 ALA A N 1
ATOM 1284 C CA . ALA A 1 166 ? -0.245 -29.496 -28.496 1.00 81.81 166 ALA A CA 1
ATOM 1285 C C . ALA A 1 166 ? 0.773 -30.178 -29.439 1.00 81.81 166 ALA A C 1
ATOM 1287 O O . ALA A 1 166 ? 0.641 -30.053 -30.657 1.00 81.81 166 ALA A O 1
ATOM 1288 N N . GLY A 1 167 ? 1.780 -30.880 -28.903 1.00 82.69 167 GLY A N 1
ATOM 1289 C CA . GLY A 1 167 ? 2.751 -31.653 -29.686 1.00 82.69 167 GLY A CA 1
ATOM 1290 C C . GLY A 1 167 ? 3.883 -30.833 -30.311 1.00 82.69 167 GLY A C 1
ATOM 1291 O O . GLY A 1 167 ? 4.530 -31.301 -31.243 1.00 82.69 167 GLY A O 1
ATOM 1292 N N . PHE A 1 168 ? 4.134 -29.615 -29.827 1.00 85.06 168 PHE A N 1
ATOM 1293 C CA . PHE A 1 168 ? 5.283 -28.823 -30.263 1.00 85.06 168 PHE A CA 1
ATOM 1294 C C . PHE A 1 168 ? 6.549 -29.241 -29.508 1.00 85.06 168 PHE A C 1
ATOM 1296 O O . PHE A 1 168 ? 6.540 -29.421 -28.288 1.00 85.06 168 PHE A O 1
ATOM 1303 N N . GLU A 1 169 ? 7.666 -29.323 -30.225 1.00 83.94 169 GLU A N 1
ATOM 1304 C CA . GLU A 1 169 ? 8.976 -29.588 -29.636 1.00 83.94 169 GLU A CA 1
ATOM 1305 C C . GLU A 1 169 ? 9.563 -28.305 -29.042 1.00 83.94 169 GLU A C 1
ATOM 1307 O O . GLU A 1 169 ? 9.638 -27.271 -29.706 1.00 83.94 169 GLU A O 1
ATOM 1312 N N . ILE A 1 170 ? 10.032 -28.367 -27.795 1.00 84.38 170 ILE A N 1
ATOM 1313 C CA . ILE A 1 170 ? 10.643 -27.221 -27.114 1.00 84.38 170 ILE A CA 1
ATOM 1314 C C . ILE A 1 170 ? 12.110 -27.541 -26.840 1.00 84.38 170 ILE A C 1
ATOM 1316 O O . ILE A 1 170 ? 12.424 -28.474 -26.105 1.00 84.38 170 ILE A O 1
ATOM 1320 N N . ARG A 1 171 ? 13.018 -26.741 -27.403 1.00 82.50 171 ARG A N 1
ATOM 1321 C CA . ARG A 1 171 ? 14.466 -26.827 -27.159 1.00 82.50 171 ARG A CA 1
ATOM 1322 C C . ARG A 1 171 ? 14.954 -25.584 -26.429 1.00 82.50 171 ARG A C 1
ATOM 1324 O O . ARG A 1 171 ? 14.271 -24.563 -26.394 1.00 82.50 171 ARG A O 1
ATOM 1331 N N . LYS A 1 172 ? 16.154 -25.647 -25.859 1.00 76.81 172 LYS A N 1
ATOM 1332 C CA . LYS A 1 172 ? 16.813 -24.485 -25.255 1.00 76.81 172 LYS A CA 1
ATOM 1333 C C . LYS A 1 172 ? 17.976 -24.038 -26.121 1.00 76.81 172 LYS A C 1
ATOM 1335 O O . LYS A 1 172 ? 18.775 -24.862 -26.556 1.00 76.81 172 LYS A O 1
ATOM 1340 N N . SER A 1 173 ? 18.090 -22.733 -26.329 1.00 74.75 173 SER A N 1
ATOM 1341 C CA . SER A 1 173 ? 19.331 -22.142 -26.830 1.00 74.75 173 SER A CA 1
ATOM 1342 C C . SER A 1 173 ? 20.419 -22.186 -25.747 1.00 74.75 173 SER A C 1
ATOM 1344 O O . SER A 1 173 ? 20.109 -22.276 -24.556 1.00 74.75 173 SER A O 1
ATOM 1346 N N . LYS A 1 174 ? 21.691 -22.034 -26.143 1.00 68.06 174 LYS A N 1
ATOM 1347 C CA . LYS A 1 174 ? 22.836 -21.866 -25.225 1.00 68.06 174 LYS A CA 1
ATOM 1348 C C . LYS A 1 174 ? 22.607 -20.741 -24.200 1.00 68.06 174 LYS A C 1
ATOM 1350 O O . LYS A 1 174 ? 23.094 -20.826 -23.082 1.00 68.06 174 LYS A O 1
ATOM 1355 N N . ASN A 1 175 ? 21.791 -19.745 -24.560 1.00 63.41 175 ASN A N 1
ATOM 1356 C CA . ASN A 1 175 ? 21.453 -18.585 -23.729 1.00 63.41 175 ASN A CA 1
ATOM 1357 C C . ASN A 1 175 ? 20.184 -18.780 -22.870 1.00 63.41 175 ASN A C 1
ATOM 1359 O O . ASN A 1 175 ? 19.660 -17.822 -22.311 1.00 63.41 175 ASN A O 1
ATOM 1363 N N . GLY A 1 176 ? 19.635 -19.999 -22.791 1.00 70.00 176 GLY A N 1
ATOM 1364 C CA . GLY A 1 176 ? 18.476 -20.314 -21.945 1.00 70.00 176 GLY A CA 1
ATOM 1365 C C . GLY A 1 176 ? 17.112 -19.893 -22.508 1.00 70.00 176 GLY A C 1
ATOM 1366 O O . GLY A 1 176 ? 16.094 -20.062 -21.840 1.00 70.00 176 GLY A O 1
ATOM 1367 N N . HIS A 1 177 ? 17.060 -19.381 -23.739 1.00 78.00 177 HIS A N 1
ATOM 1368 C CA . HIS A 1 177 ? 15.810 -19.028 -24.415 1.00 78.00 177 HIS A CA 1
ATOM 1369 C C . HIS A 1 177 ? 15.068 -20.277 -24.927 1.00 78.00 177 HIS A C 1
ATOM 1371 O O . HIS A 1 177 ? 15.691 -21.090 -25.624 1.00 78.00 177 HIS A O 1
ATOM 1377 N N . PRO A 1 178 ? 13.764 -20.443 -24.626 1.00 82.44 178 PRO A N 1
ATOM 1378 C CA . PRO A 1 178 ? 12.960 -21.532 -25.175 1.00 82.44 178 PRO A CA 1
ATOM 1379 C C . PRO A 1 178 ? 12.712 -21.338 -26.675 1.00 82.44 178 PRO A C 1
ATOM 1381 O O . PRO A 1 178 ? 12.194 -20.309 -27.098 1.00 82.44 178 PRO A O 1
ATOM 1384 N N . MET A 1 179 ? 13.040 -22.339 -27.479 1.00 83.50 179 MET A N 1
ATOM 1385 C CA . MET A 1 179 ? 12.819 -22.390 -28.923 1.00 83.50 179 MET A CA 1
ATOM 1386 C C . MET A 1 179 ? 11.729 -23.414 -29.223 1.00 83.50 179 MET A C 1
ATOM 1388 O O . MET A 1 179 ? 11.801 -24.533 -28.720 1.00 83.50 179 MET A O 1
ATOM 1392 N N . VAL A 1 180 ? 10.741 -23.049 -30.037 1.00 86.12 180 VAL A N 1
ATOM 1393 C CA . VAL A 1 180 ? 9.583 -23.897 -30.345 1.00 86.12 180 VAL A CA 1
ATOM 1394 C C . VAL A 1 180 ? 9.625 -24.350 -31.794 1.00 86.12 180 VAL A C 1
ATOM 1396 O O . VAL A 1 180 ? 9.652 -23.529 -32.713 1.00 86.12 180 VAL A O 1
ATOM 1399 N N . TYR A 1 181 ? 9.589 -25.662 -31.976 1.00 83.62 181 TYR A N 1
ATOM 1400 C CA . TYR A 1 181 ? 9.650 -26.353 -33.252 1.00 83.62 181 TYR A CA 1
ATOM 1401 C C . TYR A 1 181 ? 8.336 -27.085 -33.526 1.00 83.62 181 TYR A C 1
ATOM 1403 O O . TYR A 1 181 ? 7.649 -27.543 -32.610 1.00 83.62 181 TYR A O 1
ATOM 1411 N N . LYS A 1 182 ? 8.005 -27.196 -34.809 1.00 83.62 182 LYS A N 1
ATOM 1412 C CA . LYS A 1 182 ? 6.930 -28.037 -35.333 1.00 83.62 182 LYS A CA 1
ATOM 1413 C C . LYS A 1 182 ? 7.405 -28.607 -36.662 1.00 83.62 182 LYS A C 1
ATOM 1415 O O . LYS A 1 182 ? 7.936 -27.842 -37.464 1.00 83.62 182 LYS A O 1
ATOM 1420 N N . ASP A 1 183 ? 7.238 -29.908 -36.881 1.00 81.50 183 ASP A N 1
ATOM 1421 C CA . ASP A 1 183 ? 7.640 -30.575 -38.129 1.00 81.50 183 ASP A CA 1
ATOM 1422 C C . ASP A 1 183 ? 9.114 -30.281 -38.491 1.00 81.50 183 ASP A C 1
ATOM 1424 O O . ASP A 1 183 ? 9.426 -29.850 -39.597 1.00 81.50 183 ASP A O 1
ATOM 1428 N N . GLU A 1 184 ? 10.009 -30.385 -37.497 1.00 78.25 184 GLU A N 1
ATOM 1429 C CA . GLU A 1 184 ? 11.452 -30.069 -37.584 1.00 78.25 184 GLU A CA 1
ATOM 1430 C C . GLU A 1 184 ? 11.801 -28.609 -37.949 1.00 78.25 184 GLU A C 1
ATOM 1432 O O . GLU A 1 184 ? 12.972 -28.223 -37.975 1.00 78.25 184 GLU A O 1
ATOM 1437 N N . LYS A 1 185 ? 10.801 -27.743 -38.144 1.00 79.62 185 LYS A N 1
ATOM 1438 C CA . LYS A 1 185 ? 10.971 -26.325 -38.459 1.00 79.62 185 LYS A CA 1
ATOM 1439 C C . LYS A 1 185 ? 10.845 -25.462 -37.209 1.00 79.62 185 LYS A C 1
ATOM 1441 O O . LYS A 1 185 ? 9.873 -25.548 -36.457 1.00 79.62 185 LYS A O 1
ATOM 1446 N N . LEU A 1 186 ? 11.809 -24.563 -37.013 1.00 84.31 186 LEU A N 1
ATOM 1447 C CA . LEU A 1 186 ? 11.734 -23.543 -35.970 1.00 84.31 186 LEU A CA 1
ATOM 1448 C C . LEU A 1 186 ? 10.596 -22.563 -36.287 1.00 84.31 186 LEU A C 1
ATOM 1450 O O . LEU A 1 186 ? 10.625 -21.882 -37.313 1.00 84.31 186 LEU A O 1
ATOM 1454 N N . ILE A 1 187 ? 9.611 -22.471 -35.394 1.00 86.00 187 ILE A N 1
ATOM 1455 C CA . ILE A 1 187 ? 8.501 -21.521 -35.521 1.00 86.00 187 ILE A CA 1
ATOM 1456 C C . ILE A 1 187 ? 8.865 -20.196 -34.861 1.00 86.00 187 ILE A C 1
ATOM 1458 O O . ILE A 1 187 ? 8.699 -19.134 -35.458 1.00 86.00 187 ILE A O 1
ATOM 1462 N N . THR A 1 188 ? 9.324 -20.240 -33.607 1.00 85.06 188 THR A N 1
ATOM 1463 C CA . THR A 1 188 ? 9.609 -19.024 -32.840 1.00 85.06 188 THR A CA 1
ATOM 1464 C C . THR A 1 188 ? 10.474 -19.297 -31.610 1.00 85.06 188 THR A C 1
ATOM 1466 O O . THR A 1 188 ? 10.540 -20.423 -31.115 1.00 85.06 188 THR A O 1
ATOM 1469 N N . THR A 1 189 ? 11.106 -18.247 -31.092 1.00 84.62 189 THR A N 1
ATOM 1470 C CA . THR A 1 189 ? 11.917 -18.273 -29.871 1.00 84.62 189 THR A CA 1
ATOM 1471 C C . THR A 1 189 ? 11.287 -17.338 -28.841 1.00 84.62 189 THR A C 1
ATOM 1473 O O . THR A 1 189 ? 10.978 -16.187 -29.148 1.00 84.62 189 THR A O 1
ATOM 1476 N N . PHE A 1 190 ? 11.085 -17.825 -27.620 1.00 81.50 190 PHE A N 1
ATOM 1477 C CA . PHE A 1 190 ? 10.614 -17.036 -26.486 1.00 81.50 190 PHE A CA 1
ATOM 1478 C C . PHE A 1 190 ? 11.776 -16.298 -25.822 1.00 81.50 190 PHE A C 1
ATOM 1480 O O . PHE A 1 190 ? 12.862 -16.850 -25.639 1.00 81.50 190 PHE A O 1
ATOM 1487 N N . SER A 1 191 ? 11.528 -15.059 -25.399 1.00 74.50 191 SER A N 1
ATOM 1488 C CA . SER A 1 191 ? 12.477 -14.344 -24.547 1.00 74.50 191 SER A CA 1
ATOM 1489 C C . SER A 1 191 ? 12.557 -15.006 -23.170 1.00 74.50 191 SER A C 1
ATOM 1491 O O . SER A 1 191 ? 11.545 -15.403 -22.592 1.00 74.50 191 SER A O 1
ATOM 1493 N N . GLY A 1 192 ? 13.776 -15.119 -22.644 1.00 64.38 192 GLY A N 1
ATOM 1494 C CA . GLY A 1 192 ? 14.025 -15.594 -21.279 1.00 64.38 192 GLY A CA 1
ATOM 1495 C C . GLY A 1 192 ? 13.836 -14.494 -20.230 1.00 64.38 192 GLY A C 1
ATOM 1496 O O . GLY A 1 192 ? 13.710 -14.791 -19.047 1.00 64.38 192 GLY A O 1
ATOM 1497 N N . SER A 1 193 ? 13.804 -13.227 -20.654 1.00 63.28 193 SER A N 1
ATOM 1498 C CA . SER A 1 193 ? 13.667 -12.072 -19.769 1.00 63.28 193 SER A CA 1
ATOM 1499 C C . SER A 1 193 ? 12.201 -11.847 -19.395 1.00 63.28 193 SER A C 1
ATOM 1501 O O . SER A 1 193 ? 11.347 -11.629 -20.254 1.00 63.28 193 SER A O 1
ATOM 1503 N N . ALA A 1 194 ? 11.906 -11.856 -18.096 1.00 52.38 194 ALA A N 1
ATOM 1504 C CA . ALA A 1 194 ? 10.572 -11.608 -17.563 1.00 52.38 194 ALA A CA 1
ATOM 1505 C C . ALA A 1 194 ? 10.225 -10.103 -17.580 1.00 52.38 194 ALA A C 1
ATOM 1507 O O . ALA A 1 194 ? 10.351 -9.457 -16.546 1.00 52.38 194 ALA A O 1
ATOM 1508 N N . SER A 1 195 ? 9.853 -9.524 -18.736 1.00 55.62 195 SER A N 1
ATOM 1509 C CA . SER A 1 195 ? 9.068 -8.260 -18.858 1.00 55.62 195 SER A CA 1
ATOM 1510 C C . SER A 1 195 ? 8.989 -7.721 -20.298 1.00 55.62 195 SER A C 1
ATOM 1512 O O . SER A 1 195 ? 9.385 -6.589 -20.561 1.00 55.62 195 SER A O 1
ATOM 1514 N N . ASP A 1 196 ? 8.448 -8.477 -21.256 1.00 65.31 196 ASP A N 1
ATOM 1515 C CA . ASP A 1 196 ? 8.045 -7.861 -22.533 1.00 65.31 196 ASP A CA 1
ATOM 1516 C C . ASP A 1 196 ? 6.697 -8.403 -23.045 1.00 65.31 196 ASP A C 1
ATOM 1518 O O . ASP A 1 196 ? 6.646 -9.404 -23.772 1.00 65.31 196 ASP A O 1
ATOM 1522 N N . PRO A 1 197 ? 5.579 -7.726 -22.708 1.00 67.50 197 PRO A N 1
ATOM 1523 C CA . PRO A 1 197 ? 4.255 -8.075 -23.216 1.00 67.50 197 PRO A CA 1
ATOM 1524 C C . PRO A 1 197 ? 4.152 -8.025 -24.747 1.00 67.50 197 PRO A C 1
ATOM 1526 O O . PRO A 1 197 ? 3.296 -8.698 -25.328 1.00 67.50 197 PRO A O 1
ATOM 1529 N N . ARG A 1 198 ? 4.987 -7.220 -25.422 1.00 73.81 198 ARG A N 1
ATOM 1530 C CA . ARG A 1 198 ? 4.975 -7.081 -26.883 1.00 73.81 198 ARG A CA 1
ATOM 1531 C C . ARG A 1 198 ? 5.662 -8.271 -27.540 1.00 73.81 198 ARG A C 1
ATOM 1533 O O . ARG A 1 198 ? 5.091 -8.840 -28.471 1.00 73.81 198 ARG A O 1
ATOM 1540 N N . SER A 1 199 ? 6.815 -8.694 -27.018 1.00 74.19 199 SER A N 1
ATOM 1541 C CA . SER A 1 199 ? 7.488 -9.928 -27.445 1.00 74.19 199 SER A CA 1
ATOM 1542 C C . SER A 1 199 ? 6.551 -11.133 -27.327 1.00 74.19 199 SER A C 1
ATOM 1544 O O . SER A 1 199 ? 6.324 -11.828 -28.314 1.00 74.19 199 SER A O 1
ATOM 1546 N N . PHE A 1 200 ? 5.876 -11.296 -26.185 1.00 78.81 200 PHE A N 1
ATOM 1547 C CA . PHE A 1 200 ? 4.928 -12.394 -25.968 1.00 78.81 200 PHE A CA 1
ATOM 1548 C C . PHE A 1 200 ? 3.780 -12.425 -26.997 1.00 78.81 200 PHE A C 1
ATOM 1550 O O . PHE A 1 200 ? 3.481 -13.474 -27.575 1.00 78.81 200 PHE A O 1
ATOM 1557 N N . ARG A 1 201 ? 3.152 -11.274 -27.287 1.00 79.50 201 ARG A N 1
ATOM 1558 C CA . ARG A 1 201 ? 2.084 -11.183 -28.305 1.00 79.50 201 ARG A CA 1
ATOM 1559 C C . ARG A 1 201 ? 2.592 -11.492 -29.714 1.00 79.50 201 ARG A C 1
ATOM 1561 O O . ARG A 1 201 ? 1.889 -12.159 -30.475 1.00 79.50 201 ARG A O 1
ATOM 1568 N N . ASN A 1 202 ? 3.800 -11.043 -30.050 1.00 83.12 202 ASN A N 1
ATOM 1569 C CA . ASN A 1 202 ? 4.424 -11.324 -31.341 1.00 83.12 202 ASN A CA 1
ATOM 1570 C C . ASN A 1 202 ? 4.707 -12.824 -31.496 1.00 83.12 202 ASN A C 1
ATOM 1572 O O . ASN A 1 202 ? 4.313 -13.417 -32.499 1.00 83.12 202 ASN A O 1
ATOM 1576 N N . THR A 1 203 ? 5.298 -13.460 -30.484 1.00 83.44 203 THR A N 1
ATOM 1577 C CA . THR A 1 203 ? 5.572 -14.905 -30.455 1.00 83.44 203 THR A CA 1
ATOM 1578 C C . THR A 1 203 ? 4.285 -15.725 -30.598 1.00 83.44 203 THR A C 1
ATOM 1580 O O . THR A 1 203 ? 4.219 -16.633 -31.427 1.00 83.44 203 THR A O 1
ATOM 1583 N N . LEU A 1 204 ? 3.208 -15.351 -29.894 1.00 84.88 204 LEU A N 1
ATOM 1584 C CA . LEU A 1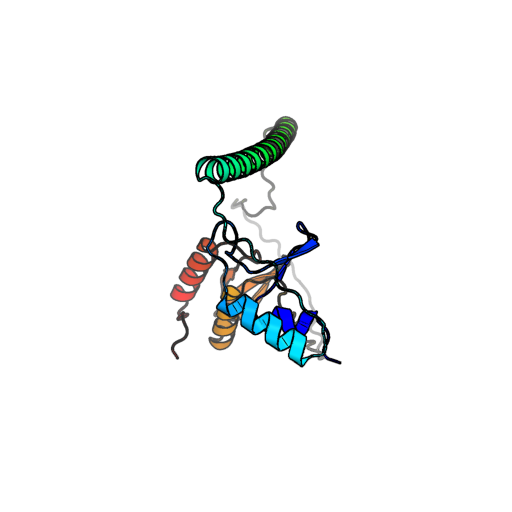 204 ? 1.896 -15.991 -30.053 1.00 84.88 204 LEU A CA 1
ATOM 1585 C C . LEU A 1 204 ? 1.328 -15.867 -31.472 1.00 84.88 204 LEU A C 1
ATOM 1587 O O . LEU A 1 204 ? 0.632 -16.774 -31.923 1.00 84.88 204 LEU A O 1
ATOM 1591 N N . SER A 1 205 ? 1.600 -14.773 -32.188 1.00 84.44 205 SER A N 1
ATOM 1592 C CA . SER A 1 205 ? 1.110 -14.606 -33.562 1.00 84.44 205 SER A CA 1
ATOM 1593 C C . SER A 1 205 ? 1.712 -15.640 -34.523 1.00 84.44 205 SER A C 1
ATOM 1595 O O . SER A 1 205 ? 0.984 -16.203 -35.342 1.00 84.44 205 SER A O 1
ATOM 1597 N N . TYR A 1 206 ? 3.001 -15.963 -34.372 1.00 86.00 206 TYR A N 1
ATOM 1598 C CA . TYR A 1 206 ? 3.668 -17.011 -35.150 1.00 86.00 206 TYR A CA 1
ATOM 1599 C C . TYR A 1 206 ? 3.122 -18.399 -34.811 1.00 86.00 206 TYR A C 1
ATOM 1601 O O . TYR A 1 206 ? 2.869 -19.198 -35.710 1.00 86.00 206 TYR A O 1
ATOM 1609 N N . LEU A 1 207 ? 2.848 -18.660 -33.531 1.00 86.56 207 LEU A N 1
ATOM 1610 C CA . LEU A 1 207 ? 2.255 -19.922 -33.088 1.00 86.56 207 LEU A CA 1
ATOM 1611 C C . LEU A 1 207 ? 0.829 -20.104 -33.620 1.00 86.56 207 LEU A C 1
ATOM 1613 O O . LEU A 1 207 ? 0.495 -21.175 -34.122 1.00 86.56 207 LEU A O 1
ATOM 1617 N N . LYS A 1 208 ? 0.004 -19.050 -33.598 1.00 85.81 208 LYS A N 1
ATOM 1618 C CA . LYS A 1 208 ? -1.346 -19.077 -34.186 1.00 85.81 208 LYS A CA 1
ATOM 1619 C C . LYS A 1 208 ? -1.316 -19.385 -35.681 1.00 85.81 208 LYS A C 1
ATOM 1621 O O . LYS A 1 208 ? -2.131 -20.170 -36.153 1.00 85.81 208 LYS A O 1
ATOM 1626 N N . ARG A 1 209 ? -0.344 -18.828 -36.414 1.00 82.38 209 ARG A N 1
ATOM 1627 C CA . ARG A 1 209 ? -0.114 -19.159 -37.834 1.00 82.38 209 ARG A CA 1
ATOM 1628 C C . ARG A 1 209 ? 0.315 -20.615 -38.033 1.00 82.38 209 ARG A C 1
ATOM 1630 O O . ARG A 1 209 ? -0.048 -21.210 -39.037 1.00 82.38 209 ARG A O 1
ATOM 1637 N N . ALA A 1 210 ? 1.022 -21.201 -37.068 1.00 82.00 210 ALA A N 1
ATOM 1638 C CA . ALA A 1 210 ? 1.384 -22.620 -37.056 1.00 82.00 210 ALA A CA 1
ATOM 1639 C C . ALA A 1 210 ? 0.243 -23.552 -36.581 1.00 82.00 210 ALA A C 1
ATOM 1641 O O . ALA A 1 210 ? 0.451 -24.761 -36.434 1.00 82.00 210 ALA A O 1
ATOM 1642 N N . GLY A 1 211 ? -0.959 -23.012 -36.346 1.00 81.75 211 GLY A N 1
ATOM 1643 C CA . GLY A 1 211 ? -2.149 -23.765 -35.942 1.00 81.75 211 GLY A CA 1
ATOM 1644 C C . GLY A 1 211 ? -2.337 -23.916 -34.430 1.00 81.75 211 GLY A C 1
ATOM 1645 O O . GLY A 1 211 ? -3.229 -24.643 -34.006 1.00 81.75 211 GLY A O 1
ATOM 1646 N N . PHE A 1 212 ? -1.537 -23.237 -33.601 1.00 85.44 212 PHE A N 1
ATOM 1647 C CA . PHE A 1 212 ? -1.704 -23.256 -32.147 1.00 85.44 212 PHE A CA 1
ATOM 1648 C C . PHE A 1 212 ? -2.882 -22.375 -31.710 1.00 85.44 212 PHE A C 1
ATOM 1650 O O . PHE A 1 212 ? -2.930 -21.177 -32.006 1.00 85.44 212 PHE A O 1
ATOM 1657 N N . GLN A 1 213 ? -3.823 -22.948 -30.960 1.00 81.50 213 GLN A N 1
ATOM 1658 C CA . GLN A 1 213 ? -4.952 -22.210 -30.399 1.00 81.50 213 GLN A CA 1
ATOM 1659 C C . GLN A 1 213 ? -4.663 -21.802 -28.952 1.00 81.50 213 GLN A C 1
ATOM 1661 O O . GLN A 1 213 ? -4.459 -22.640 -28.079 1.00 81.50 213 GLN A O 1
ATOM 1666 N N . TRP A 1 214 ? -4.664 -20.490 -28.706 1.00 78.12 214 TRP A N 1
ATOM 1667 C CA . TRP A 1 214 ? -4.460 -19.891 -27.387 1.00 78.12 214 TRP A CA 1
ATOM 1668 C C . TRP A 1 214 ? -5.516 -18.809 -27.121 1.00 78.12 214 TRP A C 1
ATOM 1670 O O . TRP A 1 214 ? -5.672 -17.923 -27.977 1.00 78.12 214 TRP A O 1
ATOM 1680 N N . PRO A 1 215 ? -6.186 -18.795 -25.952 1.00 75.50 215 PRO A N 1
ATOM 1681 C CA . PRO A 1 215 ? -6.052 -19.722 -24.817 1.00 75.50 215 PRO A CA 1
ATOM 1682 C C . PRO A 1 215 ? -6.583 -21.137 -25.129 1.00 75.50 215 PRO A C 1
ATOM 1684 O O . PRO A 1 215 ? -7.418 -21.274 -26.024 1.00 75.50 215 PRO A O 1
ATOM 1687 N N . PRO A 1 216 ? -6.108 -22.184 -24.425 1.00 66.56 216 PRO A N 1
ATOM 1688 C CA . PRO A 1 216 ? -6.603 -23.544 -24.611 1.00 66.56 216 PRO A CA 1
ATOM 1689 C C . PRO A 1 216 ? -8.109 -23.576 -24.336 1.00 66.56 216 PRO A C 1
ATOM 1691 O O . PRO A 1 216 ? -8.582 -23.012 -23.345 1.00 66.56 216 PRO A O 1
ATOM 1694 N N . ARG A 1 217 ? -8.871 -24.194 -25.242 1.00 61.75 217 ARG A N 1
ATOM 1695 C CA . ARG A 1 217 ? -10.304 -24.424 -25.032 1.00 61.75 217 ARG A CA 1
ATOM 1696 C C . ARG A 1 217 ? -10.458 -25.355 -23.823 1.00 61.75 217 ARG A C 1
ATOM 1698 O O . ARG A 1 217 ? -9.771 -26.370 -23.765 1.00 61.75 217 ARG A O 1
ATOM 1705 N N . ARG A 1 218 ? -11.278 -24.948 -22.849 1.00 49.44 218 ARG A N 1
ATOM 1706 C CA . ARG A 1 218 ? -11.654 -25.797 -21.709 1.00 49.44 218 ARG A CA 1
ATOM 1707 C C . ARG A 1 218 ? -12.571 -26.922 -22.153 1.00 49.44 218 ARG A C 1
ATOM 1709 O O . ARG A 1 218 ? -13.347 -26.674 -23.103 1.00 49.44 218 ARG A O 1
#

Organism: NCBI:txid1129896

Foldseek 3Di:
DDDLVVLQVVLQWDQDPVVNDTDHPPPPQHFDPCVSVVSSQVSCVVVVDDDDDDDDRDGDPPVVVVVVVVVVVVVVVVVVVVVVVVVVVVVVVVVVVVVVVVVPDDPDDDPPCPPPPDDDDDDDDDDDDDPDDDDDDDDPPPPPPPPPQPQADPVVVLVVVLLVVVVWDWDADPVRWIWTDDPNDTQDIHDSHPDDPPSVVVSVVSVVVVVDDPPDDD

pLDDT: mean 77.61, std 20.7, range [24.3, 98.31]

Sequence (218 aa):
MTALPPILKSRGWRWSRHLGSWYVQRSRDAAPKLATINATADALRAAGFNVELDIDASYRPTAEVEADKIARHEDRAATLSAKAGRLAAREAAAEQHATELTERMPLGQPILVDHYSGYEFAGQRPDYILSCQLTTQDVIFSCQTETEVTGLDKDTKAVLKALKEAGFEIRKSKNGHPMVYKDEKLITTFSGSASDPRSFRNTLSYLKRAGFQWPPRR

Secondary structure (DSSP, 8-state):
---HHHHHHHTTEEEETTTTEEEETT-TTS---HHHHHHHHHHHHHTT---------PPPPHHHHHHHHHHHHHHHHHHHHHHHHHHHHHHHHHHHHHHHHHHHSPS-PPP-TTSS---------------------------------TT--HHHHHHHHHHHHTT-EEEE-TTS-EEEEETTEEEEE--SSS--HHHHHHHHHHHHHTT--SSPP-